Protein AF-A0A962YXG2-F1 (afdb_monomer_lite)

Sequence (277 aa):
PTTAIAPVDDRFAGRWARISNKKLAAITRNHVVFRGATNHFLSFEAYIGAVYPVMSVADKEDLLFPVRGMNGYAQLAYMKLPEGSAVVMPYSPTPHHFANMMKRMIGRPYGWGGIYFYNDCPQELKSLYATFGIWLPRHSSNQVTISNMHDESSLSTSKRIQYLLNNGHPFMTIVYVGGHVFQYIGQYDNPNDPQHKPMAMTYQNVWGLSPKSHLARSVIGESVLFPLLKTYPEDNALISLAGKTYFQVAFLDEPMTTPMSFGIQSGKVNLRSLMMP

Radius of gyration: 20.77 Å; chains: 1; bounding box: 61×40×63 Å

pLDDT: mean 90.68, std 13.48, range [31.95, 98.81]

Secondary structure (DSSP, 8-state):
-GGG-----HHHHHHHHHHHTT-EEEE-SSSEEEEESS-TT-EEEE-TT-EEEEEEETTEEEEEEEEE-TTSSEEEEEEE--TTSEEESSPP--HHHHHHHHHTTTTPBP-GGGGGG---HHHHHHHHHHTTT----SSHHHHGGGS-EEE-TTS-HHHHHHHHHHH--TTTEEEE-SS-EEEEEEEEE-TTSTT--EEEEEEEEEEEE-BTT-S--EEEEEEEEEEE-SSBTTBTTBPPGGGSS--EEEETTS--SS------------HHHHS--

Structure (mmCIF, N/CA/C/O backbone):
data_AF-A0A962YXG2-F1
#
_entry.id   AF-A0A962YXG2-F1
#
loop_
_atom_site.group_PDB
_atom_site.id
_atom_site.type_symbol
_atom_site.label_atom_id
_atom_site.label_alt_id
_atom_site.label_comp_id
_atom_site.label_asym_id
_atom_site.label_entity_id
_atom_site.label_seq_id
_atom_site.pdbx_PDB_ins_code
_atom_site.Cartn_x
_atom_site.Cartn_y
_atom_site.Cartn_z
_atom_site.occupancy
_atom_site.B_iso_or_equiv
_atom_site.auth_seq_id
_atom_site.auth_comp_id
_atom_site.auth_asym_id
_atom_site.auth_atom_id
_atom_site.pdbx_PDB_model_num
ATOM 1 N N . PRO A 1 1 ? 23.415 -7.739 -1.241 1.00 70.06 1 PRO A N 1
ATOM 2 C CA . PRO A 1 1 ? 24.265 -8.416 -2.257 1.00 70.06 1 PRO A CA 1
ATOM 3 C C . PRO A 1 1 ? 24.660 -7.445 -3.378 1.00 70.06 1 PRO A C 1
ATOM 5 O O . PRO A 1 1 ? 23.781 -6.821 -3.963 1.00 70.06 1 PRO A O 1
ATOM 8 N N . THR A 1 2 ? 25.955 -7.296 -3.669 1.00 75.38 2 THR A N 1
ATOM 9 C CA . THR A 1 2 ? 26.468 -6.371 -4.706 1.00 75.38 2 THR A CA 1
ATOM 10 C C . THR A 1 2 ? 26.036 -6.747 -6.124 1.00 75.38 2 THR A C 1
ATOM 12 O O . THR A 1 2 ? 26.021 -5.904 -7.010 1.00 75.38 2 THR A O 1
ATOM 15 N N . THR A 1 3 ? 25.630 -7.998 -6.342 1.00 83.25 3 THR A N 1
ATOM 16 C CA . THR A 1 3 ? 25.110 -8.499 -7.622 1.00 83.25 3 THR A CA 1
ATOM 17 C C . THR A 1 3 ? 23.695 -8.021 -7.947 1.00 83.25 3 THR A C 1
ATOM 19 O O . THR A 1 3 ? 23.301 -8.078 -9.106 1.00 83.25 3 THR A O 1
ATOM 22 N N . ALA A 1 4 ? 22.947 -7.531 -6.953 1.00 84.25 4 ALA A N 1
ATOM 23 C CA . ALA A 1 4 ? 21.583 -7.021 -7.118 1.00 84.25 4 ALA A CA 1
ATOM 24 C C . ALA A 1 4 ? 21.529 -5.518 -7.453 1.00 84.25 4 ALA A C 1
ATOM 26 O O . ALA A 1 4 ? 20.447 -4.971 -7.649 1.00 84.25 4 ALA A O 1
ATOM 27 N N . ILE A 1 5 ? 22.683 -4.846 -7.497 1.00 91.62 5 ILE A N 1
ATOM 28 C CA . ILE A 1 5 ? 22.810 -3.427 -7.830 1.00 91.62 5 ILE A CA 1
ATOM 29 C C . ILE A 1 5 ? 23.758 -3.261 -9.017 1.00 91.62 5 ILE A C 1
ATOM 31 O O . ILE A 1 5 ? 24.709 -4.026 -9.185 1.00 91.62 5 ILE A O 1
ATOM 35 N N . ALA A 1 6 ? 23.510 -2.248 -9.840 1.00 94.44 6 ALA A N 1
ATOM 36 C CA . ALA A 1 6 ? 24.396 -1.871 -10.930 1.00 94.44 6 ALA A CA 1
ATOM 37 C C . ALA A 1 6 ? 24.499 -0.338 -10.983 1.00 94.44 6 ALA A C 1
ATOM 39 O O . ALA A 1 6 ? 23.456 0.321 -10.976 1.00 94.44 6 ALA A O 1
ATOM 40 N N . PRO A 1 7 ? 25.711 0.245 -11.014 1.00 95.62 7 PRO A N 1
ATOM 41 C CA . PRO A 1 7 ? 25.877 1.678 -11.220 1.00 95.62 7 PRO A CA 1
ATOM 42 C C . PRO A 1 7 ? 25.304 2.102 -12.576 1.00 95.62 7 PRO A C 1
ATOM 44 O O . PRO A 1 7 ? 25.389 1.368 -13.564 1.00 95.62 7 PRO A O 1
ATOM 47 N N . VAL A 1 8 ? 24.730 3.302 -12.610 1.00 96.25 8 VAL A N 1
ATOM 48 C CA . VAL A 1 8 ? 24.207 3.951 -13.818 1.00 96.25 8 VAL A CA 1
ATOM 49 C C . VAL A 1 8 ? 25.133 5.102 -14.204 1.00 96.25 8 VAL A C 1
ATOM 51 O O . VAL A 1 8 ? 25.664 5.778 -13.325 1.00 96.25 8 VAL A O 1
ATOM 54 N N . ASP A 1 9 ? 25.332 5.319 -15.502 1.00 95.50 9 ASP A N 1
ATOM 55 C CA . ASP A 1 9 ? 25.969 6.528 -16.029 1.00 95.50 9 ASP A CA 1
ATOM 56 C C . ASP A 1 9 ? 24.906 7.556 -16.466 1.00 95.50 9 ASP A C 1
ATOM 58 O O . ASP A 1 9 ? 23.708 7.250 -16.540 1.00 95.50 9 ASP A O 1
ATOM 62 N N . ASP A 1 10 ? 25.331 8.782 -16.781 1.00 96.81 10 ASP A N 1
ATOM 63 C CA . ASP A 1 10 ? 24.422 9.861 -17.199 1.00 96.81 10 ASP A CA 1
ATOM 64 C C . ASP A 1 10 ? 23.643 9.508 -18.472 1.00 96.81 10 ASP A C 1
ATOM 66 O O . ASP A 1 10 ? 22.486 9.901 -18.650 1.00 96.81 10 ASP A O 1
ATOM 70 N N . ARG A 1 11 ? 24.252 8.711 -19.358 1.00 95.31 11 ARG A N 1
ATOM 71 C CA . ARG A 1 11 ? 23.617 8.253 -20.596 1.00 95.31 11 ARG A CA 1
ATOM 72 C C . ARG A 1 11 ? 22.451 7.316 -20.296 1.00 95.31 11 ARG A C 1
ATOM 74 O O . ARG A 1 11 ? 21.376 7.467 -20.886 1.00 95.31 11 ARG A O 1
ATOM 81 N N . PHE A 1 12 ? 22.651 6.350 -19.405 1.00 95.88 12 PHE A N 1
ATOM 82 C CA . PHE A 1 12 ? 21.618 5.441 -18.935 1.00 95.88 12 PHE A CA 1
ATOM 83 C C . PHE A 1 12 ? 20.529 6.222 -18.207 1.00 95.88 12 PHE A C 1
ATOM 85 O O . PHE A 1 12 ? 19.361 6.092 -18.571 1.00 95.88 12 PHE A O 1
ATOM 92 N N . ALA A 1 13 ? 20.899 7.065 -17.238 1.00 94.94 13 ALA A N 1
ATOM 93 C CA . ALA A 1 13 ? 19.956 7.841 -16.438 1.00 94.94 13 ALA A CA 1
ATOM 94 C C . ALA A 1 13 ? 19.084 8.754 -17.315 1.00 94.94 13 ALA A C 1
ATOM 96 O O . ALA A 1 13 ? 17.855 8.706 -17.227 1.00 94.94 13 ALA A O 1
ATOM 97 N N . GLY A 1 14 ? 19.693 9.505 -18.238 1.00 95.31 14 GLY A N 1
ATOM 98 C CA . GLY A 1 14 ? 18.976 10.372 -19.173 1.00 95.31 14 GLY A CA 1
ATOM 99 C C . GLY A 1 14 ? 18.042 9.598 -20.106 1.00 95.31 14 GLY A C 1
ATOM 100 O O . GLY A 1 14 ? 16.911 10.023 -20.360 1.00 95.31 14 GLY A O 1
ATOM 101 N N . ARG A 1 15 ? 18.464 8.422 -20.592 1.00 94.62 15 ARG A N 1
ATOM 102 C CA . ARG A 1 15 ? 17.610 7.560 -21.423 1.00 94.62 15 ARG A CA 1
ATOM 103 C C . ARG A 1 15 ? 16.452 6.968 -20.623 1.00 94.62 15 ARG A C 1
ATOM 105 O O . ARG A 1 15 ? 15.327 6.999 -21.117 1.00 94.62 15 ARG A O 1
ATOM 112 N N . TRP A 1 16 ? 16.714 6.450 -19.425 1.00 94.44 16 TRP A N 1
ATOM 113 C CA . TRP A 1 16 ? 15.700 5.895 -18.531 1.00 94.44 16 TRP A CA 1
ATOM 114 C C . TRP A 1 16 ? 14.642 6.946 -18.199 1.00 94.44 16 TRP A C 1
ATOM 116 O O . TRP A 1 16 ? 13.457 6.703 -18.419 1.00 94.44 16 TRP A O 1
ATOM 126 N N . ALA A 1 17 ? 15.063 8.138 -17.767 1.00 92.50 17 ALA A N 1
ATOM 127 C CA . ALA A 1 17 ? 14.170 9.247 -17.439 1.00 92.50 17 ALA A CA 1
ATOM 128 C C . ALA A 1 17 ? 13.305 9.667 -18.636 1.00 92.50 17 ALA A C 1
ATOM 130 O O . ALA A 1 17 ? 12.085 9.759 -18.521 1.00 92.50 17 ALA A O 1
ATOM 131 N N . ARG A 1 18 ? 13.907 9.841 -19.821 1.00 93.62 18 ARG A N 1
ATOM 132 C CA . ARG A 1 18 ? 13.174 10.225 -21.037 1.00 93.62 18 ARG A CA 1
ATOM 133 C C . ARG A 1 18 ? 12.090 9.219 -21.423 1.00 93.62 18 ARG A C 1
ATOM 135 O O . ARG A 1 18 ? 11.046 9.630 -21.916 1.00 93.62 18 ARG A O 1
ATOM 142 N N . ILE A 1 19 ? 12.343 7.921 -21.262 1.00 92.50 19 ILE A N 1
ATOM 143 C CA . ILE A 1 19 ? 11.361 6.879 -21.598 1.00 92.50 19 ILE A CA 1
ATOM 144 C C . ILE A 1 19 ? 10.294 6.791 -20.503 1.00 92.50 19 ILE A C 1
ATOM 146 O O . ILE A 1 19 ? 9.106 6.756 -20.812 1.00 92.50 19 ILE A O 1
ATOM 150 N N . SER A 1 20 ? 10.711 6.855 -19.237 1.00 92.12 20 SER A N 1
ATOM 151 C CA . SER A 1 20 ? 9.814 6.845 -18.075 1.00 92.12 20 SER A CA 1
ATOM 152 C C . SER A 1 20 ? 8.806 7.995 -18.124 1.00 92.12 20 SER A C 1
ATOM 154 O O . SER A 1 20 ? 7.628 7.786 -17.868 1.00 92.12 20 SER A O 1
ATOM 156 N N . ASN A 1 21 ? 9.238 9.189 -18.542 1.00 90.31 21 ASN A N 1
ATOM 157 C CA . ASN A 1 21 ? 8.365 10.357 -18.690 1.00 90.31 21 ASN A CA 1
ATOM 158 C C . ASN A 1 21 ? 7.334 10.221 -19.819 1.00 90.31 21 ASN A C 1
ATOM 160 O O . ASN A 1 21 ? 6.374 10.984 -19.852 1.00 90.31 21 ASN A O 1
ATOM 164 N N . LYS A 1 22 ? 7.526 9.288 -20.759 1.00 91.38 22 LYS A N 1
ATOM 165 C CA . LYS A 1 22 ? 6.548 9.029 -21.822 1.00 91.38 22 LYS A CA 1
ATOM 166 C C . LYS A 1 22 ? 5.491 8.034 -21.376 1.00 91.38 22 LYS A C 1
ATOM 168 O O . LYS A 1 22 ? 4.309 8.265 -21.609 1.00 91.38 22 LYS A O 1
ATOM 173 N N . LYS A 1 23 ? 5.921 6.899 -20.820 1.00 92.38 23 LYS A N 1
ATOM 174 C CA . LYS A 1 23 ? 5.021 5.797 -20.483 1.00 92.38 23 LYS A CA 1
ATOM 175 C C . LYS A 1 23 ? 5.657 4.861 -19.459 1.00 92.38 23 LYS A C 1
ATOM 177 O O . LYS A 1 23 ? 6.744 4.323 -19.678 1.00 92.38 23 LYS A O 1
ATOM 182 N N . LEU A 1 24 ? 4.931 4.626 -18.373 1.00 95.19 24 LEU A N 1
ATOM 183 C CA . LEU A 1 24 ? 5.234 3.617 -17.363 1.00 95.19 24 LEU A CA 1
ATOM 184 C C . LEU A 1 24 ? 4.135 2.556 -17.360 1.00 95.19 24 LEU A C 1
ATOM 186 O O . LEU A 1 24 ? 2.984 2.844 -17.693 1.00 95.19 24 LEU A O 1
ATOM 190 N N . ALA A 1 25 ? 4.484 1.346 -16.943 1.00 95.69 25 ALA A N 1
ATOM 191 C CA . ALA A 1 25 ? 3.526 0.303 -16.619 1.00 95.69 25 ALA A CA 1
ATOM 192 C C . ALA A 1 25 ? 3.797 -0.258 -15.223 1.00 95.69 25 ALA A C 1
ATOM 194 O O . ALA A 1 25 ? 4.946 -0.513 -14.854 1.00 95.69 25 ALA A O 1
ATOM 195 N N . ALA A 1 26 ? 2.722 -0.463 -14.467 1.00 97.12 26 ALA A N 1
ATOM 196 C CA . ALA A 1 26 ? 2.741 -1.113 -13.167 1.00 97.12 26 ALA A CA 1
ATOM 197 C C . ALA A 1 26 ? 2.442 -2.596 -13.329 1.00 97.12 26 ALA A C 1
ATOM 199 O O . ALA A 1 26 ? 1.506 -2.976 -14.038 1.00 97.12 26 ALA A O 1
ATOM 200 N N . ILE A 1 27 ? 3.205 -3.431 -12.634 1.00 97.44 27 ILE A N 1
ATOM 201 C CA . ILE A 1 27 ? 2.947 -4.864 -12.568 1.00 97.44 27 ILE A CA 1
ATOM 202 C C . ILE A 1 27 ? 1.691 -5.113 -11.736 1.00 97.44 27 ILE A C 1
ATOM 204 O O . ILE A 1 27 ? 1.547 -4.593 -10.631 1.00 97.44 27 ILE A O 1
ATOM 208 N N . THR A 1 28 ? 0.784 -5.934 -12.259 1.00 96.25 28 THR A N 1
ATOM 209 C CA . THR A 1 28 ? -0.523 -6.180 -11.639 1.00 96.25 28 THR A CA 1
ATOM 210 C C . THR A 1 28 ? -0.688 -7.590 -11.095 1.00 96.25 28 THR A C 1
ATOM 212 O O . THR A 1 28 ? -1.764 -7.932 -10.616 1.00 96.25 28 THR A O 1
ATOM 215 N N . ARG A 1 29 ? 0.347 -8.430 -11.149 1.00 94.88 29 ARG A N 1
ATOM 216 C CA . ARG A 1 29 ? 0.349 -9.792 -10.597 1.00 94.88 29 ARG A CA 1
ATOM 217 C C . ARG A 1 29 ? 1.642 -10.050 -9.826 1.00 94.88 29 ARG A C 1
ATOM 219 O O . ARG A 1 29 ? 2.673 -9.461 -10.124 1.00 94.88 29 ARG A O 1
ATOM 226 N N . ASN A 1 30 ? 1.582 -10.945 -8.847 1.00 92.88 30 ASN A N 1
ATOM 227 C CA . ASN A 1 30 ? 2.776 -11.440 -8.163 1.00 92.88 30 ASN A CA 1
ATOM 228 C C . ASN A 1 30 ? 3.381 -12.622 -8.929 1.00 92.88 30 ASN A C 1
ATOM 230 O O . ASN A 1 30 ? 2.658 -13.309 -9.655 1.00 92.88 30 ASN A O 1
ATOM 234 N N . HIS A 1 31 ? 4.686 -12.851 -8.753 1.00 93.25 31 HIS A N 1
ATOM 235 C CA . HIS A 1 31 ? 5.429 -13.944 -9.393 1.00 93.25 31 HIS A CA 1
ATOM 236 C C . HIS A 1 31 ? 5.339 -13.946 -10.930 1.00 93.25 31 HIS A C 1
ATOM 238 O O . HIS A 1 31 ? 5.218 -14.994 -11.569 1.00 93.25 31 HIS A O 1
ATOM 244 N N . VAL A 1 32 ? 5.364 -12.763 -11.553 1.00 94.62 32 VAL A N 1
ATOM 245 C CA . VAL A 1 32 ? 5.346 -12.662 -13.017 1.00 94.62 32 VAL A CA 1
ATOM 246 C C . VAL A 1 32 ? 6.756 -12.851 -13.544 1.00 94.62 32 VAL A C 1
ATOM 248 O O . VAL A 1 32 ? 7.626 -12.020 -13.290 1.00 94.62 32 VAL A O 1
ATOM 251 N N . VAL A 1 33 ? 6.961 -13.914 -14.319 1.00 95.00 33 VAL A N 1
ATOM 252 C CA . VAL A 1 33 ? 8.233 -14.177 -14.993 1.00 95.00 33 VAL A CA 1
ATOM 253 C C . VAL A 1 33 ? 8.259 -13.481 -16.351 1.00 95.00 33 VAL A C 1
ATOM 255 O O . VAL A 1 33 ? 7.526 -13.833 -17.274 1.00 95.00 33 VAL A O 1
ATOM 258 N N . PHE A 1 34 ? 9.156 -12.515 -16.479 1.00 93.94 34 PHE A N 1
ATOM 259 C CA . PHE A 1 34 ? 9.485 -11.816 -17.710 1.00 93.94 34 PHE A CA 1
ATOM 260 C C . PHE A 1 34 ? 10.657 -12.503 -18.399 1.00 93.94 34 PHE A C 1
ATOM 262 O O . PHE A 1 34 ? 11.638 -12.852 -17.744 1.00 93.94 34 PHE A O 1
ATOM 269 N N . ARG A 1 35 ? 10.588 -12.654 -19.725 1.00 93.88 35 ARG A N 1
ATOM 270 C CA . ARG A 1 35 ? 11.687 -13.188 -20.545 1.00 93.88 35 ARG A CA 1
ATOM 271 C C . ARG A 1 35 ? 12.208 -12.129 -21.505 1.00 93.88 35 ARG A C 1
ATOM 273 O O . ARG A 1 35 ? 11.423 -11.347 -22.047 1.00 93.88 35 ARG A O 1
ATOM 280 N N . GLY A 1 36 ? 13.521 -12.113 -21.714 1.00 92.00 36 GLY A N 1
ATOM 281 C CA . GLY A 1 36 ? 14.163 -11.177 -22.626 1.00 92.00 36 GLY A CA 1
ATOM 282 C C . GLY A 1 36 ? 13.607 -11.310 -24.042 1.00 92.00 36 GLY A C 1
ATOM 283 O O . GLY A 1 36 ? 13.388 -12.416 -24.541 1.00 92.00 36 GLY A O 1
ATOM 284 N N . ALA A 1 37 ? 13.365 -10.175 -24.692 1.00 87.06 37 ALA A N 1
ATOM 285 C CA . ALA A 1 37 ? 12.854 -10.139 -26.056 1.00 87.06 37 ALA A CA 1
ATOM 286 C C . ALA A 1 37 ? 13.903 -10.614 -27.071 1.00 87.06 37 ALA A C 1
ATOM 288 O O . ALA A 1 37 ? 13.560 -11.311 -28.022 1.00 87.06 37 ALA A O 1
ATOM 289 N N . THR A 1 38 ? 15.174 -10.280 -26.825 1.00 85.31 38 THR A N 1
ATOM 290 C CA . THR A 1 38 ? 16.327 -10.641 -27.664 1.00 85.31 38 THR A CA 1
ATOM 291 C C . THR A 1 38 ? 17.156 -11.782 -27.073 1.00 85.31 38 THR A C 1
ATOM 293 O O . THR A 1 38 ? 17.577 -12.676 -27.800 1.00 85.31 38 THR A O 1
ATOM 296 N N . ASN A 1 39 ? 17.370 -11.786 -25.754 1.00 85.31 39 ASN A N 1
ATOM 297 C CA . ASN A 1 39 ? 18.071 -12.854 -25.042 1.00 85.31 39 ASN A CA 1
ATOM 298 C C . ASN A 1 39 ? 17.076 -13.700 -24.240 1.00 85.31 39 ASN A C 1
ATOM 300 O O . ASN A 1 39 ? 16.674 -13.324 -23.141 1.00 85.31 39 ASN A O 1
ATOM 304 N N . HIS A 1 40 ? 16.701 -14.862 -24.770 1.00 81.19 40 HIS A N 1
ATOM 305 C CA . HIS A 1 40 ? 15.701 -15.734 -24.149 1.00 81.19 40 HIS A CA 1
ATOM 306 C C . HIS A 1 40 ? 16.163 -16.402 -22.840 1.00 81.19 40 HIS A C 1
ATOM 308 O O . HIS A 1 40 ? 15.318 -16.910 -22.105 1.00 81.19 40 HIS A O 1
ATOM 314 N N . PHE A 1 41 ? 17.465 -16.386 -22.526 1.00 85.69 41 PHE A N 1
ATOM 315 C CA . PHE A 1 41 ? 18.004 -16.880 -21.250 1.00 85.69 41 PHE A CA 1
ATOM 316 C C . PHE A 1 41 ? 17.910 -15.849 -20.122 1.00 85.69 41 PHE A C 1
ATOM 318 O O . PHE A 1 41 ? 18.113 -16.180 -18.957 1.00 85.69 41 PHE A O 1
ATOM 325 N N . LEU A 1 42 ? 17.609 -14.594 -20.457 1.00 88.19 42 LEU A N 1
ATOM 326 C CA . LEU A 1 42 ? 17.406 -13.545 -19.476 1.00 88.19 42 LEU A CA 1
ATOM 327 C C . LEU A 1 42 ? 15.981 -13.632 -18.926 1.00 88.19 42 LEU A C 1
ATOM 329 O O . LEU A 1 42 ? 15.014 -13.444 -19.669 1.00 88.19 42 LEU A O 1
ATOM 333 N N . SER A 1 43 ? 15.855 -13.879 -17.624 1.00 91.62 43 SER A N 1
ATOM 334 C CA . SER A 1 43 ? 14.568 -13.919 -16.936 1.00 91.62 43 SER A CA 1
ATOM 335 C C . SER A 1 43 ? 14.573 -13.071 -15.676 1.00 91.62 43 SER A C 1
ATOM 337 O O . SER A 1 43 ? 15.532 -13.111 -14.907 1.00 91.62 43 SER A O 1
ATOM 339 N N . PHE A 1 44 ? 13.473 -12.366 -15.439 1.00 92.00 44 PHE A N 1
ATOM 340 C CA . PHE A 1 44 ? 13.241 -11.622 -14.208 1.00 92.00 44 PHE A CA 1
ATOM 341 C C . PHE A 1 44 ? 11.878 -11.950 -13.648 1.00 92.00 44 PHE A C 1
ATOM 343 O O . PHE A 1 44 ? 10.941 -12.223 -14.392 1.00 92.00 44 PHE A O 1
ATOM 350 N N . GLU A 1 45 ? 11.771 -11.860 -12.337 1.00 94.12 45 GLU A N 1
ATOM 351 C CA . GLU A 1 45 ? 10.504 -11.963 -11.648 1.00 94.12 45 GLU A CA 1
ATOM 352 C C . GLU A 1 45 ? 10.122 -10.597 -11.094 1.00 94.12 45 GLU A C 1
ATOM 354 O O . GLU A 1 45 ? 10.962 -9.893 -10.530 1.00 94.12 45 GLU A O 1
ATOM 359 N N . ALA A 1 46 ? 8.862 -10.213 -11.271 1.00 95.00 46 ALA A N 1
ATOM 360 C CA . ALA A 1 46 ? 8.335 -8.987 -10.701 1.00 95.00 46 ALA A CA 1
ATOM 361 C C . ALA A 1 46 ? 7.007 -9.223 -9.980 1.00 95.00 46 ALA A C 1
ATOM 363 O O . ALA A 1 46 ? 6.290 -10.203 -10.208 1.00 95.00 46 ALA A O 1
ATOM 364 N N . TYR A 1 47 ? 6.709 -8.282 -9.093 1.00 96.19 47 TYR A N 1
ATOM 365 C CA . TYR A 1 47 ? 5.598 -8.318 -8.157 1.00 96.19 47 TYR A CA 1
ATOM 366 C C . TYR A 1 47 ? 4.793 -7.029 -8.261 1.00 96.19 47 TYR A C 1
ATOM 368 O O . TYR A 1 47 ? 5.287 -6.020 -8.776 1.00 96.19 47 TYR A O 1
ATOM 376 N N . ILE A 1 48 ? 3.571 -7.046 -7.731 1.00 97.31 48 ILE A N 1
ATOM 377 C CA . ILE A 1 48 ? 2.767 -5.829 -7.594 1.00 97.31 48 ILE A CA 1
ATOM 378 C C . ILE A 1 48 ? 3.577 -4.781 -6.821 1.00 97.31 48 ILE A C 1
ATOM 380 O O . ILE A 1 48 ? 4.230 -5.099 -5.828 1.00 97.31 48 ILE A O 1
ATOM 384 N N . GLY A 1 49 ? 3.554 -3.538 -7.303 1.00 95.69 49 GLY A N 1
ATOM 385 C CA . GLY A 1 49 ? 4.378 -2.435 -6.799 1.00 95.69 49 GLY A CA 1
ATOM 386 C C . GLY A 1 49 ? 5.636 -2.157 -7.625 1.00 95.69 49 GLY A C 1
ATOM 387 O O . GLY A 1 49 ? 6.205 -1.072 -7.505 1.00 95.69 49 GLY A O 1
ATOM 388 N N . ALA A 1 50 ? 6.054 -3.085 -8.492 1.00 96.31 50 ALA A N 1
ATOM 389 C CA . ALA A 1 50 ? 7.101 -2.825 -9.473 1.00 96.31 50 ALA A CA 1
ATOM 390 C C . ALA A 1 50 ? 6.556 -2.013 -10.659 1.00 96.31 50 ALA A C 1
ATOM 392 O O . ALA A 1 50 ? 5.442 -2.245 -11.136 1.00 96.31 50 ALA A O 1
ATOM 393 N N . VAL A 1 51 ? 7.364 -1.068 -11.141 1.00 95.81 51 VAL A N 1
ATOM 394 C CA . VAL A 1 51 ? 7.020 -0.151 -12.230 1.00 95.81 51 VAL A CA 1
ATOM 395 C C . VAL A 1 51 ? 8.182 -0.088 -13.208 1.00 95.81 51 VAL A C 1
ATOM 397 O O . VAL A 1 51 ? 9.328 0.094 -12.792 1.00 95.81 51 VAL A O 1
ATOM 400 N N . TYR A 1 52 ? 7.884 -0.207 -14.500 1.00 96.06 52 TYR A N 1
ATOM 401 C CA . TYR A 1 52 ? 8.893 -0.209 -15.555 1.00 96.06 52 TYR A CA 1
ATOM 402 C C . TYR A 1 52 ? 8.504 0.721 -16.711 1.00 96.06 52 TYR A C 1
ATOM 404 O O . TYR A 1 52 ? 7.314 0.864 -17.007 1.00 96.06 52 TYR A O 1
ATOM 412 N N . PRO A 1 53 ? 9.482 1.344 -17.392 1.00 95.75 53 PRO A N 1
ATOM 413 C CA . PRO A 1 53 ? 9.233 2.080 -18.622 1.00 95.75 53 PRO A CA 1
ATOM 414 C C . PRO A 1 53 ? 8.740 1.152 -19.729 1.00 95.75 53 PRO A C 1
ATOM 416 O O . PRO A 1 53 ? 9.218 0.024 -19.863 1.00 95.75 53 PRO A O 1
ATOM 419 N N . VAL A 1 54 ? 7.820 1.659 -20.545 1.00 93.56 54 VAL A N 1
ATOM 420 C CA . VAL A 1 54 ? 7.277 0.946 -21.707 1.00 93.56 54 VAL A CA 1
ATOM 421 C C . VAL A 1 54 ? 7.922 1.485 -22.977 1.00 93.56 54 VAL A C 1
ATOM 423 O O . VAL A 1 54 ? 8.051 2.699 -23.153 1.00 93.56 54 VAL A O 1
ATOM 426 N N . MET A 1 55 ? 8.296 0.588 -23.885 1.00 89.31 55 MET A N 1
ATOM 427 C CA . MET A 1 55 ? 8.734 0.925 -25.237 1.00 89.31 55 MET A CA 1
ATOM 428 C C . MET A 1 55 ? 7.939 0.123 -26.258 1.00 89.31 55 MET A C 1
ATOM 430 O O . MET A 1 55 ? 7.831 -1.094 -26.145 1.00 89.31 55 MET A O 1
ATOM 434 N N . SER A 1 56 ? 7.446 0.804 -27.289 1.00 82.94 56 SER A N 1
ATOM 435 C CA . SER A 1 56 ? 6.832 0.155 -28.445 1.00 82.94 56 SER A CA 1
ATOM 436 C C . SER A 1 56 ? 7.906 -0.132 -29.497 1.00 82.94 56 SER A C 1
ATOM 438 O O . SER A 1 56 ? 8.590 0.787 -29.955 1.00 82.94 56 SER A O 1
ATOM 440 N N . VAL A 1 57 ? 8.074 -1.398 -29.874 1.00 71.62 57 VAL A N 1
ATOM 441 C CA . VAL A 1 57 ? 8.984 -1.851 -30.935 1.00 71.62 57 VAL A CA 1
ATOM 442 C C . VAL A 1 57 ? 8.165 -2.670 -31.932 1.00 71.62 57 VAL A C 1
ATOM 444 O O . VAL A 1 57 ? 7.641 -3.718 -31.570 1.00 71.62 57 VAL A O 1
ATOM 447 N N . ALA A 1 58 ? 8.047 -2.190 -33.179 1.00 69.50 58 ALA A N 1
ATOM 448 C CA . ALA A 1 58 ? 7.264 -2.841 -34.242 1.00 69.50 58 ALA A CA 1
ATOM 449 C C . ALA A 1 58 ? 5.839 -3.236 -33.787 1.00 69.50 58 ALA A C 1
ATOM 451 O O . ALA A 1 58 ? 5.455 -4.403 -33.854 1.00 69.50 58 ALA A O 1
ATOM 452 N N . ASP A 1 59 ? 5.103 -2.259 -33.243 1.00 73.50 59 ASP A N 1
ATOM 453 C CA . ASP A 1 59 ? 3.728 -2.387 -32.726 1.00 73.50 59 ASP A CA 1
ATOM 454 C C . ASP A 1 59 ? 3.536 -3.355 -31.542 1.00 73.50 59 ASP A C 1
ATOM 456 O O . ASP A 1 59 ? 2.408 -3.648 -31.146 1.00 73.50 59 ASP A O 1
ATOM 460 N N . LYS A 1 60 ? 4.629 -3.815 -30.917 1.00 79.75 60 LYS A N 1
ATOM 461 C CA . LYS A 1 60 ? 4.606 -4.591 -29.668 1.00 79.75 60 LYS A CA 1
ATOM 462 C C . LYS A 1 60 ? 5.130 -3.766 -28.505 1.00 79.75 60 LYS A C 1
ATOM 464 O O . LYS A 1 60 ? 6.135 -3.071 -28.638 1.00 79.75 60 LYS A O 1
ATOM 469 N N . GLU A 1 61 ? 4.456 -3.852 -27.364 1.00 86.94 61 GLU A N 1
ATOM 470 C CA . GLU A 1 61 ? 4.893 -3.191 -26.134 1.00 86.94 61 GLU A CA 1
ATOM 471 C C . GLU A 1 61 ? 5.786 -4.119 -25.312 1.00 86.94 61 GLU A C 1
ATOM 473 O O . GLU A 1 61 ? 5.349 -5.172 -24.850 1.00 86.94 61 GLU A O 1
ATOM 478 N N . ASP A 1 62 ? 7.026 -3.689 -25.099 1.00 91.12 62 ASP A N 1
ATOM 479 C CA . ASP A 1 62 ? 7.977 -4.335 -24.201 1.00 91.12 62 ASP A CA 1
ATOM 480 C C . ASP A 1 62 ? 8.223 -3.452 -22.972 1.00 91.12 62 ASP A C 1
ATOM 482 O O . ASP A 1 62 ? 8.183 -2.215 -23.034 1.00 91.12 62 ASP A O 1
ATOM 486 N N . LEU A 1 63 ? 8.536 -4.092 -21.845 1.00 94.12 63 LEU A N 1
ATOM 487 C CA . LEU A 1 63 ? 9.022 -3.402 -20.654 1.00 94.12 63 LEU A CA 1
ATOM 488 C C . LEU A 1 63 ? 10.544 -3.285 -20.688 1.00 94.12 63 LEU A C 1
ATOM 490 O O . LEU A 1 63 ? 11.243 -4.206 -21.110 1.00 94.12 63 LEU A O 1
ATOM 494 N N . LEU A 1 64 ? 11.070 -2.170 -20.188 1.00 94.88 64 LEU A N 1
ATOM 495 C CA . LEU A 1 64 ? 12.506 -1.983 -20.012 1.00 94.88 64 LEU A CA 1
ATOM 496 C C . LEU A 1 64 ? 12.941 -2.326 -18.593 1.00 94.88 64 LEU A C 1
ATOM 498 O O . LEU A 1 64 ? 12.541 -1.672 -17.632 1.00 94.88 64 LEU A O 1
ATOM 502 N N . PHE A 1 65 ? 13.815 -3.320 -18.472 1.00 95.00 65 PHE A N 1
ATOM 503 C CA . PHE A 1 65 ? 14.400 -3.719 -17.197 1.00 95.00 65 PHE A CA 1
ATOM 504 C C . PHE A 1 65 ? 15.850 -3.225 -17.113 1.00 95.00 65 PHE A C 1
ATOM 506 O O . PHE A 1 65 ? 16.592 -3.343 -18.096 1.00 95.00 65 PHE A O 1
ATOM 513 N N . PRO A 1 66 ? 16.284 -2.683 -15.959 1.00 94.12 66 PRO A N 1
ATOM 514 C CA . PRO A 1 66 ? 17.693 -2.436 -15.704 1.00 94.12 66 PRO A CA 1
ATOM 515 C C . PRO A 1 66 ? 18.376 -3.771 -15.390 1.00 94.12 66 PRO A C 1
ATOM 517 O O . PRO A 1 66 ? 17.986 -4.477 -14.462 1.00 94.12 66 PRO A O 1
ATOM 520 N N . VAL A 1 67 ? 19.403 -4.121 -16.159 1.00 93.19 67 VAL A N 1
ATOM 521 C CA . VAL A 1 67 ? 20.171 -5.358 -15.974 1.00 93.19 67 VAL A CA 1
ATOM 522 C C . VAL A 1 67 ? 21.645 -5.044 -15.812 1.00 93.19 67 VAL A C 1
ATOM 524 O O . VAL A 1 67 ? 22.155 -4.103 -16.417 1.00 93.19 67 VAL A O 1
ATOM 527 N N . ARG A 1 68 ? 22.353 -5.825 -14.997 1.00 92.62 68 ARG A N 1
ATOM 528 C CA . ARG A 1 68 ? 23.794 -5.645 -14.824 1.00 92.62 68 ARG A CA 1
ATOM 529 C C . ARG A 1 68 ? 24.530 -6.229 -16.029 1.00 92.62 68 ARG A C 1
ATOM 531 O O . ARG A 1 68 ? 24.509 -7.439 -16.238 1.00 92.62 68 ARG A O 1
ATOM 538 N N . GLY A 1 69 ? 25.159 -5.368 -16.823 1.00 90.31 69 GLY A N 1
ATOM 539 C CA . GLY A 1 69 ? 25.980 -5.768 -17.961 1.00 90.31 69 GLY A CA 1
ATOM 540 C C . GLY A 1 69 ? 27.304 -6.408 -17.537 1.00 90.31 69 GLY A C 1
ATOM 541 O O . GLY A 1 69 ? 27.711 -6.331 -16.376 1.00 90.31 69 GLY A O 1
ATOM 542 N N . MET A 1 70 ? 28.020 -6.997 -18.499 1.00 89.69 70 MET A N 1
ATOM 543 C CA . MET A 1 70 ? 29.336 -7.619 -18.264 1.00 89.69 70 MET A CA 1
ATOM 544 C C . MET A 1 70 ? 30.391 -6.626 -17.757 1.00 89.69 70 MET A C 1
ATOM 546 O O . MET A 1 70 ? 31.295 -7.008 -17.025 1.00 89.69 70 MET A O 1
ATOM 550 N N . ASN A 1 71 ? 30.254 -5.344 -18.106 1.00 90.56 71 ASN A N 1
ATOM 551 C CA . ASN A 1 71 ? 31.100 -4.261 -17.599 1.00 90.56 71 ASN A CA 1
ATOM 552 C C . ASN A 1 71 ? 30.731 -3.819 -16.168 1.00 90.56 71 ASN A C 1
ATOM 554 O O . ASN A 1 71 ? 31.316 -2.875 -15.649 1.00 90.56 71 ASN A O 1
ATOM 558 N N . GLY A 1 72 ? 29.741 -4.457 -15.539 1.00 92.00 72 GLY A N 1
ATOM 559 C CA . GLY A 1 72 ? 29.278 -4.159 -14.188 1.00 92.00 72 GLY A CA 1
ATOM 560 C C . GLY A 1 72 ? 28.259 -3.024 -14.084 1.00 92.00 72 GLY A C 1
ATOM 561 O O . GLY A 1 72 ? 27.644 -2.919 -13.026 1.00 92.00 72 GLY A O 1
ATOM 562 N N . TYR A 1 73 ? 28.045 -2.237 -15.144 1.00 95.38 73 TYR A N 1
ATOM 563 C CA . TYR A 1 73 ? 27.092 -1.119 -15.198 1.00 95.38 73 TYR A CA 1
ATOM 564 C C . TYR A 1 73 ? 25.700 -1.563 -15.655 1.00 95.38 73 TYR A C 1
ATOM 566 O O . TYR A 1 73 ? 25.532 -2.615 -16.276 1.00 95.38 73 TYR A O 1
ATOM 574 N N . ALA A 1 74 ? 24.688 -0.752 -15.351 1.00 95.88 74 ALA A N 1
ATOM 575 C CA . ALA A 1 74 ? 23.321 -0.992 -15.785 1.00 95.88 74 ALA A CA 1
ATOM 576 C C . ALA A 1 74 ? 23.182 -0.851 -17.309 1.00 95.88 74 ALA A C 1
ATOM 578 O O . ALA A 1 74 ? 23.682 0.088 -17.928 1.00 95.88 74 ALA A O 1
ATOM 579 N N . GLN A 1 75 ? 22.449 -1.776 -17.913 1.00 94.62 75 GLN A N 1
ATOM 580 C CA . GLN A 1 75 ? 22.053 -1.765 -19.315 1.00 94.62 75 GLN A CA 1
ATOM 581 C C . GLN A 1 75 ? 20.548 -2.019 -19.408 1.00 94.62 75 GLN A C 1
ATOM 583 O O . GLN A 1 75 ? 19.946 -2.582 -18.496 1.00 94.62 75 GLN A O 1
ATOM 588 N N . LEU A 1 76 ? 19.918 -1.562 -20.490 1.00 93.50 76 LEU A N 1
ATOM 589 C CA . LEU A 1 76 ? 18.490 -1.786 -20.709 1.00 93.50 76 LEU A CA 1
ATOM 590 C C . LEU A 1 76 ? 18.288 -3.127 -21.403 1.00 93.50 76 LEU A C 1
ATOM 592 O O . LEU A 1 76 ? 18.821 -3.339 -22.493 1.00 93.50 76 LEU A O 1
ATOM 596 N N . ALA A 1 77 ? 17.471 -3.986 -20.807 1.00 93.06 77 ALA A N 1
ATOM 597 C CA . ALA A 1 77 ? 16.940 -5.167 -21.465 1.00 93.06 77 ALA A CA 1
ATOM 598 C C . ALA A 1 77 ? 15.468 -4.954 -21.813 1.00 93.06 77 ALA A C 1
ATOM 600 O O . ALA A 1 77 ? 14.691 -4.478 -20.987 1.00 93.06 77 ALA A O 1
ATOM 601 N N . TYR A 1 78 ? 15.096 -5.335 -23.033 1.00 92.81 78 TYR A N 1
ATOM 602 C CA . TYR A 1 78 ? 13.701 -5.408 -23.451 1.00 92.81 78 TYR A CA 1
ATOM 603 C C . TYR A 1 78 ? 13.127 -6.729 -22.964 1.00 92.81 78 TYR A C 1
ATOM 605 O O . TYR A 1 78 ? 13.692 -7.793 -23.233 1.00 92.81 78 TYR A O 1
ATOM 613 N N . MET A 1 79 ? 12.022 -6.652 -22.244 1.00 93.25 79 MET A N 1
ATOM 614 C CA . MET A 1 79 ? 11.339 -7.791 -21.664 1.00 93.25 79 MET A CA 1
ATOM 615 C C . MET A 1 79 ? 9.956 -7.894 -22.287 1.00 93.25 79 MET A C 1
ATOM 617 O O . MET A 1 79 ? 9.176 -6.941 -22.215 1.00 93.25 79 MET A O 1
ATOM 621 N N . LYS A 1 80 ? 9.653 -9.063 -22.862 1.00 91.44 80 LYS A N 1
ATOM 622 C CA . LYS A 1 80 ? 8.325 -9.344 -23.418 1.00 91.44 80 LYS A CA 1
ATOM 623 C C . LYS A 1 80 ? 7.301 -9.177 -22.310 1.00 91.44 80 LYS A C 1
ATOM 625 O O . LYS A 1 80 ? 7.470 -9.798 -21.260 1.00 91.44 80 LYS A O 1
ATOM 630 N N . LEU A 1 81 ? 6.271 -8.372 -22.544 1.00 90.56 81 LEU A N 1
ATOM 631 C CA . LEU A 1 81 ? 5.178 -8.168 -21.601 1.00 90.56 81 LEU A CA 1
ATOM 632 C C . LEU A 1 81 ? 4.206 -9.361 -21.658 1.00 90.56 81 LEU A C 1
ATOM 634 O O . LEU A 1 81 ? 3.545 -9.545 -22.681 1.00 90.56 81 LEU A O 1
ATOM 638 N N . PRO A 1 82 ? 4.089 -10.182 -20.595 1.00 90.69 82 PRO A N 1
ATOM 639 C CA . PRO A 1 82 ? 3.043 -11.191 -20.532 1.00 90.69 82 PRO A CA 1
ATOM 640 C C . PRO A 1 82 ? 1.656 -10.538 -20.512 1.00 90.69 82 PRO A C 1
ATOM 642 O O . PRO A 1 82 ? 1.440 -9.492 -19.894 1.00 90.69 82 PRO A O 1
ATOM 645 N N . GLU A 1 83 ? 0.692 -11.171 -21.170 1.00 89.12 83 GLU A N 1
ATOM 646 C CA . GLU A 1 83 ? -0.668 -10.645 -21.238 1.00 89.12 83 GLU A CA 1
ATOM 647 C C . GLU A 1 83 ? -1.293 -10.515 -19.838 1.00 89.12 83 GLU A C 1
ATOM 649 O O . GLU A 1 83 ? -1.169 -11.396 -18.980 1.00 89.12 83 GLU A O 1
ATOM 654 N N . GLY A 1 84 ? -1.939 -9.373 -19.583 1.00 89.38 84 GLY A N 1
ATOM 655 C CA . GLY A 1 84 ? -2.628 -9.096 -18.321 1.00 89.38 84 GLY A CA 1
ATOM 656 C C . GLY A 1 84 ? -1.725 -8.994 -17.084 1.00 89.38 84 GLY A C 1
ATOM 657 O O . GLY A 1 84 ? -2.243 -8.969 -15.963 1.00 89.38 84 GLY A O 1
ATOM 658 N N . SER A 1 85 ? -0.395 -8.948 -17.242 1.00 93.56 85 SER A N 1
ATOM 659 C CA . SER A 1 85 ? 0.542 -8.868 -16.113 1.00 93.56 85 SER A CA 1
ATOM 660 C C . SER A 1 85 ? 0.963 -7.450 -15.738 1.00 93.56 85 SER A C 1
ATOM 662 O O . SER A 1 85 ? 1.592 -7.266 -14.696 1.00 93.56 85 SER A O 1
ATOM 664 N N . ALA A 1 86 ? 0.644 -6.456 -16.565 1.00 95.12 86 ALA A N 1
ATOM 665 C CA . ALA A 1 86 ? 0.884 -5.050 -16.276 1.00 95.12 86 ALA A CA 1
ATOM 666 C C . ALA A 1 86 ? -0.240 -4.170 -16.833 1.00 95.12 86 ALA A C 1
ATOM 668 O O . ALA A 1 86 ? -0.990 -4.591 -17.713 1.00 95.12 86 ALA A O 1
ATOM 669 N N . VAL A 1 87 ? -0.345 -2.952 -16.313 1.00 95.00 87 VAL A N 1
ATOM 670 C CA . VAL A 1 87 ? -1.238 -1.898 -16.814 1.00 95.00 87 VAL A CA 1
ATOM 671 C C . VAL A 1 87 ? -0.448 -0.614 -16.989 1.00 95.00 87 VAL A C 1
ATOM 673 O O . VAL A 1 87 ? 0.484 -0.349 -16.230 1.00 95.00 87 VAL A O 1
ATOM 676 N N . VAL A 1 88 ? -0.822 0.192 -17.979 1.00 93.00 88 VAL A N 1
ATOM 677 C CA . VAL A 1 88 ? -0.237 1.523 -18.169 1.00 93.00 88 VAL A CA 1
ATOM 678 C C . VAL A 1 88 ? -0.581 2.400 -16.969 1.00 93.00 88 VAL A C 1
ATOM 680 O O . VAL A 1 88 ? -1.714 2.394 -16.492 1.00 93.00 88 VAL A O 1
ATOM 683 N N . MET A 1 89 ? 0.409 3.141 -16.480 1.00 92.88 89 MET A N 1
ATOM 684 C CA . MET A 1 89 ? 0.256 4.049 -15.352 1.00 92.88 89 MET A CA 1
ATOM 685 C C . MET A 1 89 ? -0.083 5.484 -15.782 1.00 92.88 89 MET A C 1
ATOM 687 O O . MET A 1 89 ? 0.405 5.935 -16.819 1.00 92.88 89 MET A O 1
ATOM 691 N N . PRO A 1 90 ? -0.806 6.237 -14.932 1.00 93.75 90 PRO A N 1
ATOM 692 C CA . PRO A 1 90 ? -1.487 5.748 -13.731 1.00 93.75 90 PRO A CA 1
ATOM 693 C C . PRO A 1 90 ? -2.706 4.898 -14.111 1.00 93.75 90 PRO A C 1
ATOM 695 O O . PRO A 1 90 ? -3.464 5.266 -15.008 1.00 93.75 90 PRO A O 1
ATOM 698 N N . TYR A 1 91 ? -2.914 3.772 -13.423 1.00 94.19 91 TYR A N 1
ATOM 699 C CA . TYR A 1 91 ? -4.179 3.058 -13.570 1.00 94.19 91 TYR A CA 1
ATOM 700 C C . TYR A 1 91 ? -5.291 3.930 -12.981 1.00 94.19 91 TYR A C 1
ATOM 702 O O . TYR A 1 91 ? -5.088 4.542 -11.932 1.00 94.19 91 TYR A O 1
ATOM 710 N N . SER A 1 92 ? -6.446 4.033 -13.645 1.00 93.50 92 SER A N 1
ATOM 711 C CA . SER A 1 92 ? -7.522 4.905 -13.165 1.00 93.50 92 SER A CA 1
ATOM 712 C C . SER A 1 92 ? -7.956 4.474 -11.756 1.00 93.50 92 SER A C 1
ATOM 714 O O . SER A 1 92 ? -8.304 3.306 -11.571 1.00 93.50 92 SER A O 1
ATOM 716 N N . PRO A 1 93 ? -7.939 5.364 -10.757 1.00 92.94 93 PRO A N 1
ATOM 717 C CA . PRO A 1 93 ? -8.317 5.029 -9.394 1.00 92.94 93 PRO A CA 1
ATOM 718 C C . PRO A 1 93 ? -9.839 4.993 -9.304 1.00 92.94 93 PRO A C 1
ATOM 720 O O . PRO A 1 93 ? -10.472 6.022 -9.113 1.00 92.94 93 PRO A O 1
ATOM 723 N N . THR A 1 94 ? -10.413 3.809 -9.498 1.00 94.88 94 THR A N 1
ATOM 724 C CA . THR A 1 94 ? -11.847 3.537 -9.333 1.00 94.88 94 THR A CA 1
ATOM 725 C C . THR A 1 94 ? -12.023 2.398 -8.326 1.00 94.88 94 THR A C 1
ATOM 727 O O . THR A 1 94 ? -11.127 1.548 -8.220 1.00 94.88 94 THR A O 1
ATOM 730 N N . PRO A 1 95 ? -13.169 2.293 -7.627 1.00 94.62 95 PRO A N 1
ATOM 731 C CA . PRO A 1 95 ? -13.438 1.172 -6.723 1.00 94.62 95 PRO A CA 1
ATOM 732 C C . PRO A 1 95 ? -13.227 -0.202 -7.379 1.00 94.62 95 PRO A C 1
ATOM 734 O O . PRO A 1 95 ? -12.627 -1.094 -6.782 1.00 94.62 95 PRO A O 1
ATOM 737 N N . HIS A 1 96 ? -13.635 -0.357 -8.643 1.00 96.44 96 HIS A N 1
ATOM 738 C CA . HIS A 1 96 ? -13.445 -1.591 -9.410 1.00 96.44 96 HIS A CA 1
ATOM 739 C C . HIS A 1 96 ? -11.960 -1.922 -9.635 1.00 96.44 96 HIS A C 1
ATOM 741 O O . HIS A 1 96 ? -11.542 -3.070 -9.468 1.00 96.44 96 HIS A O 1
ATOM 747 N N . HIS A 1 97 ? -11.131 -0.933 -9.980 1.00 97.31 97 HIS A N 1
ATOM 748 C CA . HIS A 1 97 ? -9.698 -1.158 -10.173 1.00 97.31 97 HIS A CA 1
ATOM 749 C C . HIS A 1 97 ? -8.966 -1.441 -8.856 1.00 97.31 97 HIS A C 1
ATOM 751 O O . HIS A 1 97 ? -8.116 -2.334 -8.826 1.00 97.31 97 HIS A O 1
ATOM 757 N N . PHE A 1 98 ? -9.332 -0.769 -7.758 1.00 97.94 98 PHE A N 1
ATOM 758 C CA . PHE A 1 98 ? -8.837 -1.122 -6.424 1.00 97.94 98 PHE A CA 1
ATOM 759 C C . PHE A 1 98 ? -9.214 -2.556 -6.051 1.00 97.94 98 PHE A C 1
ATOM 761 O O . PHE A 1 98 ? -8.336 -3.330 -5.675 1.00 97.94 98 PHE A O 1
ATOM 768 N N . ALA A 1 99 ? -10.479 -2.948 -6.223 1.00 97.25 99 ALA A N 1
ATOM 769 C CA . ALA A 1 99 ? -10.938 -4.307 -5.941 1.00 97.25 99 ALA A CA 1
ATOM 770 C C . ALA A 1 99 ? -10.171 -5.361 -6.757 1.00 97.25 99 ALA A C 1
ATOM 772 O O . ALA A 1 99 ? -9.729 -6.368 -6.203 1.00 97.25 99 ALA A O 1
ATOM 773 N N . ASN A 1 100 ? -9.938 -5.111 -8.049 1.00 96.62 100 ASN A N 1
ATOM 774 C CA . ASN A 1 100 ? -9.163 -6.009 -8.908 1.00 96.62 100 ASN A CA 1
ATOM 775 C C . ASN A 1 100 ? -7.712 -6.170 -8.448 1.00 96.62 100 ASN A C 1
ATOM 777 O O . ASN A 1 100 ? -7.177 -7.279 -8.509 1.00 96.62 100 ASN A O 1
ATOM 781 N N . MET A 1 101 ? -7.079 -5.091 -7.985 1.00 97.81 101 MET A N 1
ATOM 782 C CA . MET A 1 101 ? -5.719 -5.142 -7.449 1.00 97.81 101 MET A CA 1
ATOM 783 C C . MET A 1 101 ? -5.671 -5.849 -6.092 1.00 97.81 101 MET A C 1
ATOM 785 O O . MET A 1 101 ? -4.899 -6.794 -5.937 1.00 97.81 101 MET A O 1
ATOM 789 N N . MET A 1 102 ? -6.539 -5.473 -5.147 1.00 98.00 102 MET A N 1
ATOM 790 C CA . MET A 1 102 ? -6.615 -6.103 -3.824 1.00 98.00 102 MET A CA 1
ATOM 791 C C . MET A 1 102 ? -6.909 -7.602 -3.930 1.00 98.00 102 MET A C 1
ATOM 793 O O . MET A 1 102 ? -6.251 -8.398 -3.271 1.00 98.00 102 MET A O 1
ATOM 797 N N . LYS A 1 103 ? -7.806 -8.031 -4.829 1.00 97.44 103 LYS A N 1
ATOM 798 C CA . LYS A 1 103 ? -8.103 -9.457 -5.064 1.00 97.44 103 LYS A CA 1
ATOM 799 C C . LYS A 1 103 ? -6.859 -10.288 -5.404 1.00 97.44 103 LYS A C 1
ATOM 801 O O . LYS A 1 103 ? -6.819 -11.473 -5.101 1.00 97.44 103 LYS A O 1
ATOM 806 N N . ARG A 1 104 ? -5.848 -9.689 -6.040 1.00 96.31 104 ARG A N 1
ATOM 807 C CA . ARG A 1 104 ? -4.589 -10.364 -6.412 1.00 96.31 104 ARG A CA 1
ATOM 808 C C . ARG A 1 104 ? -3.547 -10.366 -5.290 1.00 96.31 104 ARG A C 1
ATOM 810 O O . ARG A 1 104 ? -2.487 -10.973 -5.446 1.00 96.31 104 ARG A O 1
ATOM 817 N N . MET A 1 105 ? -3.823 -9.654 -4.203 1.00 97.38 105 MET A N 1
ATOM 818 C CA . MET A 1 105 ? -2.935 -9.478 -3.058 1.00 97.38 105 MET A CA 1
ATOM 819 C C . MET A 1 105 ? -3.483 -10.143 -1.785 1.00 97.38 105 MET A C 1
ATOM 821 O O . MET A 1 105 ? -2.683 -10.616 -0.983 1.00 97.38 105 MET A O 1
ATOM 825 N N . ILE A 1 106 ? -4.810 -10.237 -1.625 1.00 98.06 106 ILE A N 1
ATOM 826 C CA . ILE A 1 106 ? -5.482 -10.947 -0.522 1.00 98.06 106 ILE A CA 1
ATOM 827 C C . ILE A 1 106 ? -4.995 -12.403 -0.429 1.00 98.06 106 ILE A C 1
ATOM 829 O O . ILE A 1 106 ? -4.787 -13.064 -1.447 1.00 98.06 106 ILE A O 1
ATOM 833 N N . GLY A 1 107 ? -4.812 -12.894 0.799 1.00 97.38 107 GLY A N 1
ATOM 834 C CA . GLY A 1 107 ? -4.309 -14.236 1.116 1.00 97.38 107 GLY A CA 1
ATOM 835 C C . GLY A 1 107 ? -2.792 -14.381 0.974 1.00 97.38 107 GLY A C 1
ATOM 836 O O . GLY A 1 107 ? -2.230 -15.447 1.213 1.00 97.38 107 GLY A O 1
ATOM 837 N N . ARG A 1 108 ? -2.086 -13.321 0.560 1.00 96.00 108 ARG A N 1
ATOM 838 C CA . ARG A 1 108 ? -0.626 -13.342 0.502 1.00 96.00 108 ARG A CA 1
ATOM 839 C C . ARG A 1 108 ? -0.054 -13.220 1.922 1.00 96.00 108 ARG A C 1
ATOM 841 O O . ARG A 1 108 ? -0.457 -12.289 2.625 1.00 96.00 108 ARG A O 1
ATOM 848 N N . PRO A 1 109 ? 0.902 -14.081 2.325 1.00 98.12 109 PRO A N 1
ATOM 849 C CA . PRO A 1 109 ? 1.471 -14.054 3.668 1.00 98.12 109 PRO A CA 1
ATOM 850 C C . PRO A 1 109 ? 2.063 -12.699 4.065 1.00 98.12 109 PRO A C 1
ATOM 852 O O . PRO A 1 109 ? 2.531 -11.928 3.223 1.00 98.12 109 PRO A O 1
ATOM 855 N N . TYR A 1 110 ? 2.077 -12.430 5.365 1.00 98.50 110 TYR A N 1
ATOM 856 C CA . TYR A 1 110 ? 2.747 -11.282 5.960 1.00 98.50 110 TYR A CA 1
ATOM 857 C C . TYR A 1 110 ? 4.262 -11.515 5.992 1.00 98.50 110 TYR A C 1
ATOM 859 O O . TYR A 1 110 ? 4.745 -12.477 6.591 1.00 98.50 110 TYR A O 1
ATOM 867 N N . GLY A 1 111 ? 5.027 -10.599 5.397 1.00 98.25 111 GLY A N 1
ATOM 868 C CA . GLY A 1 111 ? 6.488 -10.625 5.389 1.00 98.25 111 GLY A CA 1
ATOM 869 C C . GLY A 1 111 ? 7.086 -9.409 6.074 1.00 98.25 111 GLY A C 1
ATOM 870 O O . GLY A 1 111 ? 7.240 -8.361 5.447 1.00 98.25 111 GLY A O 1
ATOM 871 N N . TRP A 1 112 ? 7.494 -9.542 7.341 1.00 98.00 112 TRP A N 1
ATOM 872 C CA . TRP A 1 112 ? 8.157 -8.448 8.061 1.00 98.00 112 TRP A CA 1
ATOM 873 C C . TRP A 1 112 ? 9.370 -7.931 7.279 1.00 98.00 112 TRP A C 1
ATOM 875 O O . TRP A 1 112 ? 10.279 -8.695 6.944 1.00 98.00 112 TRP A O 1
ATOM 885 N N . GLY A 1 113 ? 9.382 -6.635 6.960 1.00 96.56 113 GLY A N 1
ATOM 886 C CA . GLY A 1 113 ? 10.491 -6.018 6.236 1.00 96.56 113 GLY A CA 1
ATOM 887 C C . GLY A 1 113 ? 10.658 -6.475 4.781 1.00 96.56 113 GLY A C 1
ATOM 888 O O . GLY A 1 113 ? 11.640 -6.081 4.158 1.00 96.56 113 GLY A O 1
ATOM 889 N N . GLY A 1 114 ? 9.732 -7.255 4.212 1.00 95.75 114 GLY A N 1
ATOM 890 C CA . GLY A 1 114 ? 9.893 -7.817 2.867 1.00 95.75 114 GLY A CA 1
ATOM 891 C C . GLY A 1 114 ? 10.448 -9.244 2.827 1.00 95.75 114 GLY A C 1
ATOM 892 O O . GLY A 1 114 ? 10.884 -9.687 1.762 1.00 95.75 114 GLY A O 1
ATOM 893 N N . ILE A 1 115 ? 10.519 -9.954 3.964 1.00 96.75 115 ILE A N 1
ATOM 894 C CA . ILE A 1 115 ? 11.080 -11.313 3.998 1.00 96.75 115 ILE A CA 1
ATOM 895 C C . ILE A 1 115 ? 10.313 -12.244 3.046 1.00 96.75 115 ILE A C 1
ATOM 897 O O . ILE A 1 115 ? 9.089 -12.180 2.939 1.00 96.75 115 ILE A O 1
ATOM 901 N N . TYR A 1 116 ? 11.052 -13.080 2.312 1.00 94.81 116 TYR A N 1
ATOM 902 C CA . TYR A 1 116 ? 10.519 -13.944 1.247 1.00 94.81 116 TYR A CA 1
ATOM 903 C C . TYR A 1 116 ? 9.741 -13.193 0.154 1.00 94.81 116 TYR A C 1
ATOM 905 O O . TYR A 1 116 ? 8.865 -13.762 -0.491 1.00 94.81 116 TYR A O 1
ATOM 913 N N . PHE A 1 117 ? 10.059 -11.911 -0.057 1.00 94.31 117 PHE A N 1
ATOM 914 C CA . PHE A 1 117 ? 9.369 -11.002 -0.978 1.00 94.31 117 PHE A CA 1
ATOM 915 C C . PHE A 1 117 ? 7.909 -10.711 -0.612 1.00 94.31 117 PHE A C 1
ATOM 917 O O . PHE A 1 117 ? 7.223 -10.016 -1.364 1.00 94.31 117 PHE A O 1
ATOM 924 N N . TYR A 1 118 ? 7.423 -11.193 0.532 1.00 97.25 118 TYR A N 1
ATOM 925 C CA . TYR A 1 118 ? 6.098 -10.882 1.046 1.00 97.25 118 TYR A CA 1
ATOM 926 C C . TYR A 1 118 ? 6.049 -9.480 1.638 1.00 97.25 118 TYR A C 1
ATOM 928 O O . TYR A 1 118 ? 7.025 -8.991 2.198 1.00 97.25 118 TYR A O 1
ATOM 936 N N . ASN A 1 119 ? 4.904 -8.822 1.507 1.00 98.25 119 ASN A N 1
ATOM 937 C CA . ASN A 1 119 ? 4.738 -7.465 2.006 1.00 98.25 119 ASN A CA 1
ATOM 938 C C . ASN A 1 119 ? 4.467 -7.472 3.516 1.00 98.25 119 ASN A C 1
ATOM 940 O O . ASN A 1 119 ? 3.808 -8.371 4.032 1.00 98.25 119 ASN A O 1
ATOM 944 N N . ASP A 1 120 ? 4.930 -6.437 4.212 1.00 98.56 120 ASP A N 1
ATOM 945 C CA . ASP A 1 120 ? 4.375 -6.033 5.504 1.00 98.56 120 ASP A CA 1
ATOM 946 C C . ASP A 1 120 ? 3.282 -4.969 5.295 1.00 98.56 120 ASP A C 1
ATOM 948 O O . ASP A 1 120 ? 2.987 -4.575 4.165 1.00 98.56 120 ASP A O 1
ATOM 952 N N . CYS A 1 121 ? 2.690 -4.470 6.383 1.00 98.25 121 CYS A N 1
ATOM 953 C CA . CYS A 1 121 ? 1.595 -3.499 6.318 1.00 98.25 121 CYS A CA 1
ATOM 954 C C . CYS A 1 121 ? 1.873 -2.244 5.453 1.00 98.25 121 CYS A C 1
ATOM 956 O O . CYS A 1 121 ? 1.078 -1.985 4.546 1.00 98.25 121 CYS A O 1
ATOM 958 N N . PRO A 1 122 ? 2.970 -1.471 5.622 1.00 98.25 122 PRO A N 1
ATOM 959 C CA . PRO A 1 122 ? 3.212 -0.314 4.765 1.00 98.25 122 PRO A CA 1
ATOM 960 C C . PRO A 1 122 ? 3.647 -0.702 3.347 1.00 98.25 122 PRO A C 1
ATOM 962 O O . PRO A 1 122 ? 3.305 0.021 2.408 1.00 98.25 122 PRO A O 1
ATOM 965 N N . GLN A 1 123 ? 4.393 -1.799 3.149 1.00 98.44 123 GLN A N 1
ATOM 966 C CA . GLN A 1 123 ? 4.779 -2.231 1.803 1.00 98.44 123 GLN A CA 1
ATOM 967 C C . GLN A 1 123 ? 3.558 -2.693 1.000 1.00 98.44 123 GLN A C 1
ATOM 969 O O . GLN A 1 123 ? 3.524 -2.475 -0.210 1.00 98.44 123 GLN A O 1
ATOM 974 N N . GLU A 1 124 ? 2.549 -3.269 1.654 1.00 98.69 124 GLU A N 1
ATOM 975 C CA . GLU A 1 124 ? 1.282 -3.657 1.032 1.00 98.69 124 GLU A CA 1
ATOM 976 C C . GLU A 1 124 ? 0.594 -2.447 0.399 1.00 98.69 124 GLU A C 1
ATOM 978 O O . GLU A 1 124 ? 0.359 -2.428 -0.811 1.00 98.69 124 GLU A O 1
ATOM 983 N N . LEU A 1 125 ? 0.370 -1.393 1.190 1.00 98.56 125 LEU A N 1
ATOM 984 C CA . LEU A 1 125 ? -0.241 -0.161 0.696 1.00 98.56 125 LEU A CA 1
ATOM 985 C C . LEU A 1 125 ? 0.644 0.503 -0.360 1.00 98.56 125 LEU A C 1
ATOM 987 O O . LEU A 1 125 ? 0.160 0.872 -1.426 1.00 98.56 125 LEU A O 1
ATOM 991 N N . LYS A 1 126 ? 1.958 0.600 -0.124 1.00 98.38 126 LYS A N 1
ATOM 992 C CA . LYS A 1 126 ? 2.894 1.183 -1.098 1.00 98.38 126 LYS A CA 1
ATOM 993 C C . LYS A 1 126 ? 2.825 0.474 -2.452 1.00 98.38 126 LYS A C 1
ATOM 995 O O . LYS A 1 126 ? 2.849 1.143 -3.481 1.00 98.38 126 LYS A O 1
ATOM 1000 N N . SER A 1 127 ? 2.741 -0.854 -2.452 1.00 98.12 127 SER A N 1
ATOM 1001 C CA . SER A 1 127 ? 2.673 -1.663 -3.673 1.00 98.12 127 SER A CA 1
ATOM 1002 C C . SER A 1 127 ? 1.336 -1.493 -4.393 1.00 98.12 127 SER A C 1
ATOM 1004 O O . SER A 1 127 ? 1.315 -1.348 -5.615 1.00 98.12 127 SER A O 1
ATOM 1006 N N . LEU A 1 128 ? 0.230 -1.450 -3.641 1.00 98.38 128 LEU A N 1
ATOM 1007 C CA . LEU A 1 128 ? -1.105 -1.192 -4.177 1.00 98.38 128 LEU A CA 1
ATOM 1008 C C . LEU A 1 128 ? -1.174 0.192 -4.843 1.00 98.38 128 LEU A C 1
ATOM 1010 O O . LEU A 1 128 ? -1.465 0.294 -6.035 1.00 98.38 128 LEU A O 1
ATOM 1014 N N . TYR A 1 129 ? -0.846 1.247 -4.093 1.00 97.88 129 TYR A N 1
ATOM 1015 C CA . TYR A 1 129 ? -0.988 2.641 -4.523 1.00 97.88 129 TYR A CA 1
ATOM 1016 C C . TYR A 1 129 ? -0.016 3.053 -5.636 1.00 97.88 129 TYR A C 1
ATOM 1018 O O . TYR A 1 129 ? -0.374 3.893 -6.465 1.00 97.88 129 TYR A O 1
ATOM 1026 N N . ALA A 1 130 ? 1.155 2.410 -5.739 1.00 96.62 130 ALA A N 1
ATOM 1027 C CA . ALA A 1 130 ? 2.085 2.634 -6.847 1.00 96.62 130 ALA A CA 1
ATOM 1028 C C . ALA A 1 130 ? 1.420 2.417 -8.216 1.00 96.62 130 ALA A C 1
ATOM 1030 O O . ALA A 1 130 ? 1.671 3.189 -9.136 1.00 96.62 130 ALA A O 1
ATOM 1031 N N . THR A 1 131 ? 0.514 1.440 -8.338 1.00 96.69 131 THR A N 1
ATOM 1032 C CA . THR A 1 131 ? -0.230 1.146 -9.582 1.00 96.69 131 THR A CA 1
ATOM 1033 C C . THR A 1 131 ? -1.070 2.335 -10.063 1.00 96.69 131 THR A C 1
ATOM 1035 O O . THR A 1 131 ? -1.224 2.562 -11.264 1.00 96.69 131 THR A O 1
ATOM 1038 N N . PHE A 1 132 ? -1.566 3.133 -9.120 1.00 96.31 132 PHE A N 1
ATOM 1039 C CA . PHE A 1 132 ? -2.407 4.307 -9.360 1.00 96.31 132 PHE A CA 1
ATOM 1040 C C . PHE A 1 132 ? -1.593 5.608 -9.437 1.00 96.31 132 PHE A C 1
ATOM 1042 O O . PHE A 1 132 ? -2.163 6.691 -9.523 1.00 96.31 132 PHE A O 1
ATOM 1049 N N . GLY A 1 133 ? -0.258 5.525 -9.397 1.00 93.75 133 GLY A N 1
ATOM 1050 C CA . GLY A 1 133 ? 0.624 6.694 -9.407 1.00 93.75 133 GLY A CA 1
ATOM 1051 C C . GLY A 1 133 ? 0.669 7.463 -8.082 1.00 93.75 133 GLY A C 1
ATOM 1052 O O . GLY A 1 133 ? 1.200 8.570 -8.046 1.00 93.75 133 GLY A O 1
ATOM 1053 N N . ILE A 1 134 ? 0.151 6.889 -6.992 1.00 94.12 134 ILE A N 1
ATOM 1054 C CA . ILE A 1 134 ? 0.193 7.493 -5.657 1.00 94.12 134 ILE A CA 1
ATOM 1055 C C . ILE A 1 134 ? 1.427 6.954 -4.931 1.00 94.12 134 ILE A C 1
ATOM 1057 O O . ILE A 1 134 ? 1.540 5.763 -4.630 1.00 94.12 134 ILE A O 1
ATOM 1061 N N . TRP A 1 135 ? 2.390 7.834 -4.670 1.00 93.62 135 TRP A N 1
ATOM 1062 C CA . TRP A 1 135 ? 3.622 7.458 -3.987 1.00 93.62 135 TRP A CA 1
ATOM 1063 C C . TRP A 1 135 ? 3.425 7.453 -2.471 1.00 93.62 135 TRP A C 1
ATOM 1065 O O . TRP A 1 135 ? 3.102 8.483 -1.892 1.00 93.62 135 TRP A O 1
ATOM 1075 N N . LEU A 1 136 ? 3.695 6.313 -1.827 1.00 95.94 136 LEU A N 1
ATOM 1076 C CA . LEU A 1 136 ? 3.774 6.206 -0.367 1.00 95.94 136 LEU A CA 1
ATOM 1077 C C . LEU A 1 136 ? 5.220 5.948 0.101 1.00 95.94 136 LEU A C 1
ATOM 1079 O O . LEU A 1 136 ? 5.935 5.147 -0.523 1.00 95.94 136 LEU A O 1
ATOM 1083 N N . PRO A 1 137 ? 5.669 6.543 1.222 1.00 95.81 137 PRO A N 1
ATOM 1084 C CA . PRO A 1 137 ? 6.941 6.198 1.849 1.00 95.81 137 PRO A CA 1
ATOM 1085 C C . PRO A 1 137 ? 6.913 4.780 2.442 1.00 95.81 137 PRO A C 1
ATOM 1087 O O . PRO A 1 137 ? 5.863 4.161 2.612 1.00 95.81 137 PRO A O 1
ATOM 1090 N N . ARG A 1 138 ? 8.096 4.234 2.748 1.00 95.69 138 ARG A N 1
ATOM 1091 C CA . ARG A 1 138 ? 8.249 2.840 3.204 1.00 95.69 138 ARG A CA 1
ATOM 1092 C C . ARG A 1 138 ? 7.798 2.600 4.650 1.00 95.69 138 ARG A C 1
ATOM 1094 O O . ARG A 1 138 ? 7.380 1.489 4.969 1.00 95.69 138 ARG A O 1
ATOM 1101 N N . HIS A 1 139 ? 7.921 3.599 5.520 1.00 94.75 139 HIS A N 1
ATOM 1102 C CA . HIS A 1 139 ? 7.581 3.477 6.938 1.00 94.75 139 HIS A CA 1
ATOM 1103 C C . HIS A 1 139 ? 6.144 3.923 7.192 1.00 94.75 139 HIS A C 1
ATOM 1105 O O . HIS A 1 139 ? 5.749 4.996 6.743 1.00 94.75 139 HIS A O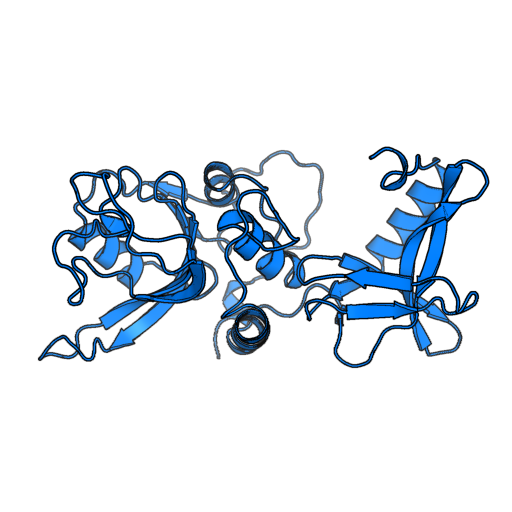 1
ATOM 1111 N N . SER A 1 140 ? 5.386 3.122 7.946 1.00 93.50 140 SER A N 1
ATOM 1112 C CA . SER A 1 140 ? 3.957 3.338 8.207 1.00 93.50 140 SER A CA 1
ATOM 1113 C C . SER A 1 140 ? 3.645 4.705 8.821 1.00 93.50 140 SER A C 1
ATOM 1115 O O . SER A 1 140 ? 2.684 5.341 8.408 1.00 93.50 140 SER A O 1
ATOM 1117 N N . SER A 1 141 ? 4.475 5.185 9.755 1.00 93.81 141 SER A N 1
ATOM 1118 C CA . SER A 1 141 ? 4.299 6.499 10.393 1.00 93.81 141 SER A CA 1
ATOM 1119 C C . SER A 1 141 ? 4.407 7.654 9.401 1.00 93.81 141 SER A C 1
ATOM 1121 O O . SER A 1 141 ? 3.755 8.671 9.576 1.00 93.81 141 SER A O 1
ATOM 1123 N N . ASN A 1 142 ? 5.206 7.491 8.346 1.00 94.88 142 ASN A N 1
ATOM 1124 C CA . ASN A 1 142 ? 5.418 8.529 7.342 1.00 94.88 142 ASN A CA 1
ATOM 1125 C C . ASN A 1 142 ? 4.356 8.453 6.236 1.00 94.88 142 ASN A C 1
ATOM 1127 O O . ASN A 1 142 ? 4.202 9.394 5.468 1.00 94.88 142 ASN A O 1
ATOM 1131 N N . GLN A 1 143 ? 3.626 7.335 6.109 1.00 95.62 143 GLN A N 1
ATOM 1132 C CA . GLN A 1 143 ? 2.598 7.207 5.072 1.00 95.62 143 GLN A CA 1
ATOM 1133 C C . GLN A 1 143 ? 1.437 8.158 5.314 1.00 95.62 143 GLN A C 1
ATOM 1135 O O . GLN A 1 143 ? 0.932 8.735 4.364 1.00 95.62 143 GLN A O 1
ATOM 1140 N N . VAL A 1 144 ? 1.060 8.384 6.571 1.00 93.81 144 VAL A N 1
ATOM 1141 C CA . VAL A 1 144 ? -0.007 9.334 6.907 1.00 93.81 144 VAL A CA 1
ATOM 1142 C C . VAL A 1 144 ? 0.424 10.797 6.782 1.00 93.81 144 VAL A C 1
ATOM 1144 O O . VAL A 1 144 ? -0.426 11.671 6.816 1.00 93.81 144 VAL A O 1
ATOM 1147 N N . THR A 1 145 ? 1.716 11.092 6.599 1.00 90.88 145 THR A N 1
ATOM 1148 C CA . THR A 1 145 ? 2.221 12.475 6.519 1.00 90.88 145 THR A CA 1
ATOM 1149 C C . THR A 1 145 ? 2.314 13.009 5.091 1.00 90.88 145 THR A C 1
ATOM 1151 O O . THR A 1 145 ? 2.861 14.090 4.900 1.00 90.88 145 THR A O 1
ATOM 1154 N N . ILE A 1 146 ? 1.869 12.264 4.072 1.00 86.75 146 ILE A N 1
ATOM 1155 C CA . ILE A 1 146 ? 1.945 12.725 2.671 1.00 86.75 146 ILE A CA 1
ATOM 1156 C C . ILE A 1 146 ? 0.751 13.578 2.233 1.00 86.75 146 ILE A C 1
ATOM 1158 O O . ILE A 1 146 ? 0.780 14.177 1.159 1.00 86.75 146 ILE A O 1
ATOM 1162 N N . SER A 1 147 ? -0.299 13.607 3.045 1.00 86.75 147 SER A N 1
ATOM 116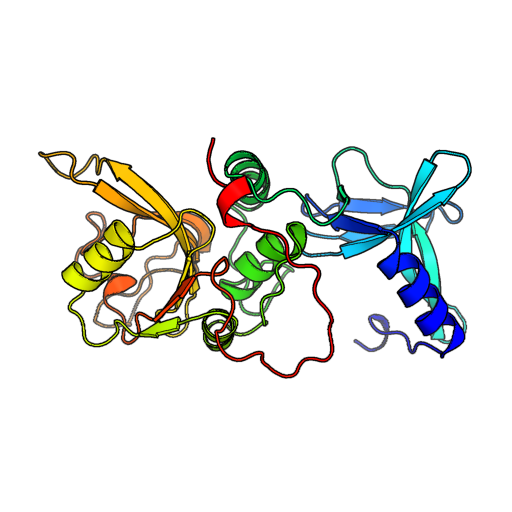3 C CA . SER A 1 147 ? -1.540 14.337 2.812 1.00 86.75 147 SER A CA 1
ATOM 1164 C C . SER A 1 147 ? -1.952 15.059 4.092 1.00 86.75 147 SER A C 1
ATOM 1166 O O . SER A 1 147 ? -1.231 15.021 5.094 1.00 86.75 147 SER A O 1
ATOM 1168 N N . ASN A 1 148 ? -3.103 15.733 4.075 1.00 83.25 148 ASN A N 1
ATOM 1169 C CA . ASN A 1 148 ? -3.645 16.276 5.312 1.00 83.25 148 ASN A CA 1
ATOM 1170 C C . ASN A 1 148 ? -3.964 15.127 6.289 1.00 83.25 148 ASN A C 1
ATOM 1172 O O . ASN A 1 148 ? -4.674 14.180 5.935 1.00 83.25 148 ASN A O 1
ATOM 1176 N N . MET A 1 149 ? -3.386 15.198 7.489 1.00 91.62 149 MET A N 1
ATOM 1177 C CA . MET A 1 149 ? -3.487 14.171 8.523 1.00 91.62 149 MET A CA 1
ATOM 1178 C C . MET A 1 149 ? -4.278 14.714 9.703 1.00 91.62 149 MET A C 1
ATOM 1180 O O . MET A 1 149 ? -3.972 15.785 10.227 1.00 91.62 149 MET A O 1
ATOM 1184 N N . HIS A 1 150 ? -5.267 13.945 10.135 1.00 95.75 150 HIS A N 1
ATOM 1185 C CA . HIS A 1 150 ? -6.100 14.225 11.290 1.00 95.75 150 HIS A CA 1
ATOM 1186 C C . HIS A 1 150 ? -5.748 13.249 12.409 1.00 95.75 150 HIS A C 1
ATOM 1188 O O . HIS A 1 150 ? -5.897 12.032 12.264 1.00 95.75 150 HIS A O 1
ATOM 1194 N N . ASP A 1 151 ? -5.242 13.785 13.519 1.00 97.56 151 ASP A N 1
ATOM 1195 C CA . ASP A 1 151 ? -4.856 12.977 14.670 1.00 97.56 151 ASP A CA 1
ATOM 1196 C C . ASP A 1 151 ? -6.022 12.850 15.655 1.00 97.56 151 ASP A C 1
ATOM 1198 O O . ASP A 1 151 ? -6.283 13.732 16.472 1.00 97.56 151 ASP A O 1
ATOM 1202 N N . GLU A 1 152 ? -6.700 11.707 15.602 1.00 98.38 152 GLU A N 1
ATOM 1203 C CA . GLU A 1 152 ? -7.829 11.376 16.471 1.00 98.38 152 GLU A CA 1
ATOM 1204 C C . GLU A 1 152 ? -7.401 10.477 17.645 1.00 98.38 152 GLU A C 1
ATOM 1206 O O . GLU A 1 152 ? -8.209 9.773 18.266 1.00 98.38 152 GLU A O 1
ATOM 1211 N N . SER A 1 153 ? -6.110 10.484 17.991 1.00 98.25 153 SER A N 1
ATOM 1212 C CA . SER A 1 153 ? -5.566 9.668 19.081 1.00 98.25 153 SER A CA 1
ATOM 1213 C C . SER A 1 153 ? -6.126 10.057 20.456 1.00 98.25 153 SER A C 1
ATOM 1215 O O . SER A 1 153 ? -6.103 9.240 21.373 1.00 98.25 153 SER A O 1
ATOM 1217 N N . SER A 1 154 ? -6.685 11.257 20.626 1.00 98.25 154 SER A N 1
ATOM 1218 C CA . SER A 1 154 ? -7.335 11.668 21.882 1.00 98.25 154 SER A CA 1
ATOM 1219 C C . SER A 1 154 ? -8.744 11.079 22.064 1.00 98.25 154 SER A C 1
ATOM 1221 O O . SER A 1 154 ? -9.265 11.041 23.180 1.00 98.25 154 SER A O 1
ATOM 1223 N N . LEU A 1 155 ? -9.372 10.599 20.985 1.00 98.50 155 LEU A N 1
ATOM 1224 C CA . LEU A 1 155 ? -10.722 10.046 21.016 1.00 98.50 155 LEU A CA 1
ATOM 1225 C C . LEU A 1 155 ? -10.750 8.625 21.597 1.00 98.50 155 LEU A C 1
ATOM 1227 O O . LEU A 1 155 ? -9.795 7.856 21.503 1.00 98.50 155 LEU A O 1
ATOM 1231 N N . SER A 1 156 ? -11.902 8.237 22.152 1.00 98.50 156 SER A N 1
ATOM 1232 C CA . SER A 1 156 ? -12.149 6.847 22.552 1.00 98.50 156 SER A CA 1
ATOM 1233 C C . SER A 1 156 ? -12.266 5.926 21.332 1.00 98.50 156 SER A C 1
ATOM 1235 O O . SER A 1 156 ? -12.642 6.375 20.251 1.00 98.50 156 SER A O 1
ATOM 1237 N N . THR A 1 157 ? -12.038 4.617 21.502 1.00 98.19 157 THR A N 1
ATOM 1238 C CA . THR A 1 157 ? -12.150 3.616 20.418 1.00 98.19 157 THR A CA 1
ATOM 1239 C C . THR A 1 157 ? -13.449 3.744 19.617 1.00 98.19 157 THR A C 1
ATOM 1241 O O . THR A 1 157 ? -13.412 3.756 18.391 1.00 98.19 157 THR A O 1
ATOM 1244 N N . SER A 1 158 ? -14.598 3.897 20.290 1.00 97.38 158 SER A N 1
ATOM 1245 C CA . SER A 1 158 ? -15.888 4.066 19.606 1.00 97.38 158 SER A CA 1
ATOM 1246 C C . SER A 1 158 ? -15.946 5.359 18.790 1.00 97.38 158 SER A C 1
ATOM 1248 O O . SER A 1 158 ? -16.445 5.352 17.670 1.00 97.38 158 SER A O 1
ATOM 1250 N N . LYS A 1 159 ? -15.431 6.468 19.337 1.00 98.50 159 LYS A N 1
ATOM 1251 C CA . LYS A 1 159 ? -15.424 7.766 18.652 1.00 98.50 159 LYS A CA 1
ATOM 1252 C C . LYS A 1 159 ? -14.461 7.779 17.461 1.00 98.50 159 LYS A C 1
ATOM 1254 O O . LYS A 1 159 ? -14.794 8.378 16.450 1.00 98.50 159 LYS A O 1
ATOM 1259 N N . ARG A 1 160 ? -13.332 7.068 17.538 1.00 98.69 160 ARG A N 1
ATOM 1260 C CA . ARG A 1 160 ? -12.399 6.866 16.414 1.00 98.69 160 ARG A CA 1
ATOM 1261 C C . ARG A 1 160 ? -13.043 6.094 15.262 1.00 98.69 160 ARG A C 1
ATOM 1263 O O . ARG A 1 160 ? -12.950 6.513 14.114 1.00 98.69 160 ARG A O 1
ATOM 1270 N N . ILE A 1 161 ? -13.747 4.999 15.567 1.00 98.50 161 ILE A N 1
ATOM 1271 C CA . ILE A 1 161 ? -14.503 4.239 14.557 1.00 98.50 161 ILE A CA 1
ATOM 1272 C C . ILE A 1 161 ? -15.596 5.121 13.943 1.00 98.50 161 ILE A C 1
ATOM 1274 O O . ILE A 1 161 ? -15.703 5.188 12.723 1.00 98.50 161 ILE A O 1
ATOM 1278 N N . GLN A 1 162 ? -16.358 5.854 14.764 1.00 98.12 162 GLN A N 1
ATOM 1279 C CA . GLN A 1 162 ? -17.390 6.770 14.270 1.00 98.12 162 GLN A CA 1
ATOM 1280 C C . GLN A 1 162 ? -16.812 7.883 13.389 1.00 98.12 162 GLN A C 1
ATOM 1282 O O . GLN A 1 162 ? -17.401 8.219 12.366 1.00 98.12 162 GLN A O 1
ATOM 1287 N N . TYR A 1 163 ? -15.659 8.442 13.763 1.00 98.44 163 TYR A N 1
ATOM 1288 C CA . TYR A 1 163 ? -14.953 9.425 12.950 1.00 98.44 163 TYR A CA 1
ATOM 1289 C C . TYR A 1 163 ? -14.624 8.851 11.570 1.00 98.44 163 TYR A C 1
ATOM 1291 O O . TYR A 1 163 ? -14.904 9.496 10.563 1.00 98.44 163 TYR A O 1
ATOM 1299 N N . LEU A 1 164 ? -14.084 7.629 11.515 1.00 98.19 164 LEU A N 1
ATOM 1300 C CA . LEU A 1 164 ? -13.747 6.984 10.249 1.00 98.19 164 LEU A CA 1
ATOM 1301 C C . LEU A 1 164 ? -14.993 6.691 9.401 1.00 98.19 164 LEU A C 1
ATOM 1303 O O . LEU A 1 164 ? -14.959 6.902 8.196 1.00 98.19 164 LEU A O 1
ATOM 1307 N N . LEU A 1 165 ? -16.096 6.256 10.017 1.00 98.00 165 LEU A N 1
ATOM 1308 C CA . LEU A 1 165 ? -17.369 6.054 9.319 1.00 98.00 165 LEU A CA 1
ATOM 1309 C C . LEU A 1 165 ? -17.894 7.361 8.709 1.00 98.00 165 LEU A C 1
ATOM 1311 O O . LEU A 1 165 ? -18.324 7.364 7.559 1.00 98.00 165 LEU A O 1
ATOM 1315 N N . ASN A 1 166 ? -17.837 8.461 9.461 1.00 97.62 166 ASN A N 1
ATOM 1316 C CA . ASN A 1 166 ? -18.396 9.745 9.042 1.00 97.62 166 ASN A CA 1
ATOM 1317 C C . ASN A 1 166 ? -17.541 10.471 7.998 1.00 97.62 166 ASN A C 1
ATOM 1319 O O . ASN A 1 166 ? -18.094 11.176 7.160 1.00 97.62 166 ASN A O 1
ATOM 1323 N N . ASN A 1 167 ? -16.214 10.340 8.076 1.00 97.12 167 ASN A N 1
ATOM 1324 C CA . ASN A 1 167 ? -15.289 11.164 7.291 1.00 97.12 167 ASN A CA 1
ATOM 1325 C C . ASN A 1 167 ? -14.464 10.359 6.281 1.00 97.12 167 ASN A C 1
ATOM 1327 O O . ASN A 1 167 ? -13.894 10.938 5.367 1.00 97.12 167 ASN A O 1
ATOM 1331 N N . GLY A 1 168 ? -14.360 9.037 6.438 1.00 96.69 168 GLY A N 1
ATOM 1332 C CA . GLY A 1 168 ? -13.516 8.193 5.597 1.00 96.69 168 GLY A CA 1
ATOM 1333 C C . GLY A 1 168 ? -13.942 8.206 4.129 1.00 96.69 168 GLY A C 1
ATOM 1334 O O . GLY A 1 168 ? -15.100 7.949 3.804 1.00 96.69 168 GLY A O 1
ATOM 1335 N N . HIS A 1 169 ? -12.980 8.418 3.235 1.00 96.00 169 HIS A N 1
ATOM 1336 C CA . HIS A 1 169 ? -13.133 8.247 1.796 1.00 96.00 169 HIS A CA 1
ATOM 1337 C C . HIS A 1 169 ? -12.748 6.807 1.424 1.00 96.00 169 HIS A C 1
ATOM 1339 O O . HIS A 1 169 ? -11.580 6.426 1.584 1.00 96.00 169 HIS A O 1
ATOM 1345 N N . PRO A 1 170 ? -13.688 5.972 0.941 1.00 97.38 170 PRO A N 1
ATOM 1346 C CA . PRO A 1 170 ? -13.379 4.603 0.546 1.00 97.38 170 PRO A CA 1
ATOM 1347 C C . PRO A 1 170 ? -12.194 4.548 -0.423 1.00 97.38 170 PRO A C 1
ATOM 1349 O O . PRO A 1 170 ? -12.130 5.295 -1.397 1.00 97.38 170 PRO A O 1
ATOM 1352 N N . PHE A 1 171 ? -11.243 3.664 -0.133 1.00 97.62 171 PHE A N 1
ATOM 1353 C CA . PHE A 1 171 ? -9.984 3.446 -0.849 1.00 97.62 171 PHE A CA 1
ATOM 1354 C C . PHE A 1 171 ? -8.991 4.621 -0.878 1.00 97.62 171 PHE A C 1
ATOM 1356 O O . PHE A 1 171 ? -7.855 4.418 -1.306 1.00 97.62 171 PHE A O 1
ATOM 1363 N N . MET A 1 172 ? -9.354 5.814 -0.406 1.00 96.56 172 MET A N 1
ATOM 1364 C CA . MET A 1 172 ? -8.465 6.985 -0.351 1.00 96.56 172 MET A CA 1
ATOM 1365 C C . MET A 1 172 ? -8.110 7.412 1.071 1.00 96.56 172 MET A C 1
ATOM 1367 O O . MET A 1 172 ? -7.257 8.271 1.252 1.00 96.56 172 MET A O 1
ATOM 1371 N N . THR A 1 173 ? -8.685 6.779 2.089 1.00 97.88 173 THR A N 1
ATOM 1372 C CA . THR A 1 173 ? -8.290 6.990 3.481 1.00 97.88 173 THR A CA 1
ATOM 1373 C C . THR A 1 173 ? -7.365 5.878 3.960 1.00 97.88 173 THR A C 1
ATOM 1375 O O . THR A 1 173 ? -7.702 4.696 3.862 1.00 97.88 173 THR A O 1
ATOM 1378 N N . ILE A 1 174 ? -6.226 6.251 4.541 1.00 98.50 174 ILE A N 1
ATOM 1379 C CA . ILE A 1 174 ? -5.351 5.336 5.283 1.00 98.50 174 ILE A CA 1
ATOM 1380 C C . ILE A 1 174 ? -5.280 5.750 6.753 1.00 98.50 174 ILE A C 1
ATOM 1382 O O . ILE A 1 174 ? -5.405 6.929 7.086 1.00 98.50 174 ILE A O 1
ATOM 1386 N N . VAL A 1 175 ? -5.085 4.777 7.640 1.00 98.75 175 VAL A N 1
ATOM 1387 C CA . VAL A 1 175 ? -5.049 4.997 9.089 1.00 98.75 175 VAL A CA 1
ATOM 1388 C C . VAL A 1 175 ? -3.799 4.364 9.680 1.00 98.75 175 VAL A C 1
ATOM 1390 O O . VAL A 1 175 ? -3.540 3.179 9.469 1.00 98.75 175 VAL A O 1
ATOM 1393 N N . TYR A 1 176 ? -3.039 5.139 10.451 1.00 98.75 176 TYR A N 1
ATOM 1394 C CA . TYR A 1 176 ? -1.912 4.662 11.247 1.00 98.75 176 TYR A CA 1
ATOM 1395 C C . TYR A 1 176 ? -2.294 4.566 12.723 1.00 98.75 176 TYR A C 1
ATOM 1397 O O . TYR A 1 176 ? -2.844 5.500 13.307 1.00 98.75 176 TYR A O 1
ATOM 1405 N N . VAL A 1 177 ? -1.967 3.429 13.341 1.00 98.44 177 VAL A N 1
ATOM 1406 C CA . VAL A 1 177 ? -2.391 3.106 14.715 1.00 98.44 177 VAL A CA 1
ATOM 1407 C C . VAL A 1 177 ? -1.238 2.759 15.661 1.00 98.44 177 VAL A C 1
ATOM 1409 O O . VAL A 1 177 ? -1.447 2.189 16.728 1.00 98.44 177 VAL A O 1
ATOM 1412 N N . GLY A 1 178 ? 0.004 3.078 15.296 1.00 95.88 178 GLY A N 1
ATOM 1413 C CA . GLY A 1 178 ? 1.181 2.677 16.074 1.00 95.88 178 GLY A CA 1
ATOM 1414 C C . GLY A 1 178 ? 1.703 1.307 15.654 1.00 95.88 178 GLY A C 1
ATOM 1415 O O . GLY A 1 178 ? 1.179 0.266 16.059 1.00 95.88 178 GLY A O 1
ATOM 1416 N N . GLY A 1 179 ? 2.738 1.312 14.812 1.00 94.50 179 GLY A N 1
ATOM 1417 C CA . GLY A 1 179 ? 3.358 0.099 14.264 1.00 94.50 179 GLY A CA 1
ATOM 1418 C C . GLY A 1 179 ? 2.511 -0.672 13.241 1.00 94.50 179 GLY A C 1
ATOM 1419 O O . GLY A 1 179 ? 2.889 -1.776 12.867 1.00 94.50 179 GLY A O 1
ATOM 1420 N N . HIS A 1 180 ? 1.372 -0.128 12.803 1.00 98.44 180 HIS A N 1
ATOM 1421 C CA . HIS A 1 180 ? 0.522 -0.723 11.767 1.00 98.44 180 HIS A CA 1
ATOM 1422 C C . HIS A 1 180 ? -0.220 0.366 10.988 1.00 98.44 180 HIS A C 1
ATOM 1424 O O . HIS A 1 180 ? -0.579 1.392 11.571 1.00 98.44 180 HIS A O 1
ATOM 1430 N N . VAL A 1 181 ? -0.434 0.141 9.692 1.00 98.69 181 VAL A N 1
ATOM 1431 C CA . VAL A 1 181 ? -1.178 1.033 8.789 1.00 98.69 181 VAL A CA 1
ATOM 1432 C C . VAL A 1 181 ? -2.115 0.211 7.910 1.00 98.69 181 VAL A C 1
ATOM 1434 O O . VAL A 1 181 ? -1.771 -0.905 7.518 1.00 98.69 181 VAL A O 1
ATOM 1437 N N . PHE A 1 182 ? -3.295 0.748 7.620 1.00 98.75 182 PHE A N 1
ATOM 1438 C CA . PHE A 1 182 ? -4.312 0.081 6.808 1.00 98.75 182 PHE A CA 1
ATOM 1439 C C . PHE A 1 182 ? -5.131 1.073 5.985 1.00 98.75 182 PHE A C 1
ATOM 1441 O O . PHE A 1 182 ? -5.186 2.258 6.307 1.00 98.75 182 PHE A O 1
ATOM 1448 N N . GLN A 1 183 ? -5.768 0.579 4.924 1.00 98.75 183 GLN A N 1
ATOM 1449 C CA . GLN A 1 183 ? -6.663 1.343 4.057 1.00 98.75 183 GLN A CA 1
ATOM 1450 C C . GLN A 1 183 ? -8.110 1.150 4.513 1.00 98.75 183 GLN A C 1
ATOM 1452 O O . GLN A 1 183 ? -8.541 0.026 4.755 1.00 98.75 183 GLN A O 1
ATOM 1457 N N . TYR A 1 184 ? -8.880 2.228 4.597 1.00 98.75 184 TYR A N 1
ATOM 1458 C CA . TYR A 1 184 ? -10.330 2.168 4.756 1.00 98.75 184 TYR A CA 1
ATOM 1459 C C . TYR A 1 184 ? -10.994 1.945 3.394 1.00 98.75 184 TYR A C 1
ATOM 1461 O O . TYR A 1 184 ? -10.674 2.635 2.427 1.00 98.75 184 TYR A O 1
ATOM 1469 N N . ILE A 1 185 ? -11.919 0.989 3.307 1.00 98.31 185 ILE A N 1
ATOM 1470 C CA . ILE A 1 185 ? -12.578 0.598 2.045 1.00 98.31 185 ILE A CA 1
ATOM 1471 C C . ILE A 1 185 ? -14.091 0.840 2.055 1.00 98.31 185 ILE A C 1
ATOM 1473 O O . ILE A 1 185 ? -14.774 0.465 1.108 1.00 98.31 185 ILE A O 1
ATOM 1477 N N . GLY A 1 186 ? -14.613 1.487 3.099 1.00 97.56 186 GLY A N 1
ATOM 1478 C CA . GLY A 1 186 ? -16.028 1.824 3.222 1.00 97.56 186 GLY A CA 1
ATOM 1479 C C . GLY A 1 186 ? -16.711 1.144 4.401 1.00 97.56 186 GLY A C 1
ATOM 1480 O O . GLY A 1 186 ? -16.070 0.626 5.317 1.00 97.56 186 GLY A O 1
ATOM 1481 N N . GLN A 1 187 ? -18.036 1.182 4.372 1.00 96.62 187 GLN A N 1
ATOM 1482 C CA . GLN A 1 187 ? -18.895 0.641 5.416 1.00 96.62 187 GLN A CA 1
ATOM 1483 C C . GLN A 1 187 ? -19.538 -0.662 4.943 1.00 96.62 187 GLN A C 1
ATOM 1485 O O . GLN A 1 187 ? -19.762 -0.850 3.747 1.00 96.62 187 GLN A O 1
ATOM 1490 N N . TYR A 1 188 ? -19.844 -1.546 5.882 1.00 94.94 188 TYR A N 1
ATOM 1491 C CA . TYR A 1 188 ? -20.607 -2.762 5.630 1.00 94.94 188 TYR A CA 1
ATOM 1492 C C . TYR A 1 188 ? -21.554 -3.017 6.801 1.00 94.94 188 TYR A C 1
ATOM 1494 O O . TYR A 1 188 ? -21.198 -2.729 7.943 1.00 94.94 188 TYR A O 1
ATOM 1502 N N . ASP A 1 189 ? -22.739 -3.557 6.537 1.00 94.25 189 ASP A N 1
ATOM 1503 C CA . ASP A 1 189 ? -23.715 -3.876 7.580 1.00 94.25 189 ASP A CA 1
ATOM 1504 C C . ASP A 1 189 ? -23.164 -4.979 8.482 1.00 94.25 189 ASP A C 1
ATOM 1506 O O . ASP A 1 189 ? -22.833 -6.069 8.015 1.00 94.25 189 ASP A O 1
ATOM 1510 N N . ASN A 1 190 ? -23.019 -4.707 9.780 1.00 91.25 190 ASN A N 1
ATOM 1511 C CA . ASN A 1 190 ? -22.435 -5.678 10.697 1.00 91.25 190 ASN A CA 1
ATOM 1512 C C . ASN A 1 190 ? -23.393 -6.869 10.891 1.00 91.25 190 ASN A C 1
ATOM 1514 O O . ASN A 1 190 ? -24.415 -6.699 11.557 1.00 91.25 190 ASN A O 1
ATOM 1518 N N . PRO A 1 191 ? -23.059 -8.082 10.402 1.00 88.50 191 PRO A N 1
ATOM 1519 C CA . PRO A 1 191 ? -23.943 -9.242 10.529 1.00 88.50 191 PRO A CA 1
ATOM 1520 C C . PRO A 1 191 ? -24.067 -9.734 11.979 1.00 88.50 191 PRO A C 1
ATOM 1522 O O . PRO A 1 191 ? -24.962 -10.510 12.295 1.00 88.50 191 PRO A O 1
ATOM 1525 N N . ASN A 1 192 ? -23.169 -9.286 12.863 1.00 85.38 192 ASN A N 1
ATOM 1526 C CA . ASN A 1 192 ? -23.152 -9.635 14.280 1.00 85.38 192 ASN A CA 1
ATOM 1527 C C . ASN A 1 192 ? -23.795 -8.552 15.168 1.00 85.38 192 ASN A C 1
ATOM 1529 O O . ASN A 1 192 ? -23.830 -8.708 16.388 1.00 85.38 192 ASN A O 1
ATOM 1533 N N . ASP A 1 193 ? -24.278 -7.445 14.592 1.00 87.19 193 ASP A N 1
ATOM 1534 C CA . ASP A 1 193 ? -25.080 -6.449 15.307 1.00 87.19 193 ASP A CA 1
ATOM 1535 C C . ASP A 1 193 ? -26.569 -6.715 15.017 1.00 87.19 193 ASP A C 1
ATOM 1537 O O . ASP A 1 193 ? -26.958 -6.703 13.851 1.00 87.19 193 ASP A O 1
ATOM 1541 N N . PRO A 1 194 ? -27.434 -6.921 16.030 1.00 88.31 194 PRO A N 1
ATOM 1542 C CA . PRO A 1 194 ? -28.860 -7.191 15.808 1.00 88.31 194 PRO A CA 1
ATOM 1543 C C . PRO A 1 194 ? -29.596 -6.107 15.006 1.00 88.31 194 PRO A C 1
ATOM 1545 O O . PRO A 1 194 ? -30.643 -6.370 14.418 1.00 88.31 194 PRO A O 1
ATOM 1548 N N . GLN A 1 195 ? -29.075 -4.879 15.006 1.00 90.38 195 GLN A N 1
ATOM 1549 C CA . GLN A 1 195 ? -29.616 -3.733 14.279 1.00 90.38 195 GLN A CA 1
ATOM 1550 C C . GLN A 1 195 ? -28.874 -3.485 12.956 1.00 90.38 195 GLN A C 1
ATOM 1552 O O . GLN A 1 195 ? -29.127 -2.467 12.319 1.00 90.38 195 GLN A O 1
ATOM 1557 N N . HIS A 1 196 ? -27.963 -4.381 12.556 1.00 86.12 196 HIS A N 1
ATOM 1558 C CA . HIS A 1 196 ? -27.138 -4.282 11.350 1.00 86.12 196 HIS A CA 1
ATOM 1559 C C . HIS A 1 196 ? -26.421 -2.933 11.222 1.00 86.12 196 HIS A C 1
ATOM 1561 O O . HIS A 1 196 ? -26.289 -2.379 10.134 1.00 86.12 196 HIS A O 1
ATOM 1567 N N . LYS A 1 197 ? -25.959 -2.368 12.347 1.00 91.25 197 LYS A N 1
ATOM 1568 C CA . LYS A 1 197 ? -25.245 -1.086 12.323 1.00 91.25 197 LYS A CA 1
ATOM 1569 C C . LYS A 1 197 ? -24.019 -1.164 11.410 1.00 91.25 197 LYS A C 1
ATOM 1571 O O . LYS A 1 197 ? -23.324 -2.185 11.426 1.00 91.25 197 LYS A O 1
ATOM 1576 N N . PRO A 1 198 ? -23.702 -0.089 10.669 1.00 94.19 198 PRO A N 1
ATOM 1577 C CA . PRO A 1 198 ? -22.549 -0.084 9.786 1.00 94.19 198 PRO A CA 1
ATOM 1578 C C . PRO A 1 198 ? -21.259 -0.261 10.591 1.00 94.19 198 PRO A C 1
ATOM 1580 O O . PRO A 1 198 ? -21.015 0.432 11.582 1.00 94.19 198 PRO A O 1
ATOM 1583 N N . MET A 1 199 ? -20.413 -1.183 10.143 1.00 95.75 199 MET A N 1
ATOM 1584 C CA . MET A 1 199 ? -19.035 -1.332 10.593 1.00 95.75 199 MET A CA 1
ATOM 1585 C C . MET A 1 199 ? -18.070 -0.806 9.533 1.00 95.75 199 MET A C 1
ATOM 1587 O O . MET A 1 199 ? -18.312 -0.918 8.331 1.00 95.75 199 MET A O 1
ATOM 1591 N N . ALA A 1 200 ? -16.954 -0.234 9.982 1.00 98.12 200 ALA A N 1
ATOM 1592 C CA . ALA A 1 200 ? -15.895 0.199 9.084 1.00 98.12 200 ALA A CA 1
ATOM 1593 C C . ALA A 1 200 ? -15.130 -1.027 8.574 1.00 98.12 200 ALA A C 1
ATOM 1595 O O . ALA A 1 200 ? -14.632 -1.828 9.367 1.00 98.12 200 ALA A O 1
ATOM 1596 N N . MET A 1 201 ? -15.004 -1.147 7.257 1.00 98.31 201 MET A N 1
ATOM 1597 C CA . MET A 1 201 ? -14.214 -2.183 6.607 1.00 98.31 201 MET A CA 1
ATOM 1598 C C . MET A 1 201 ? -12.862 -1.632 6.177 1.00 98.31 201 MET A C 1
ATOM 1600 O O . MET A 1 201 ? -12.734 -0.483 5.741 1.00 98.31 201 MET A O 1
ATOM 1604 N N . THR A 1 202 ? -11.835 -2.469 6.296 1.00 98.69 202 THR A N 1
ATOM 1605 C CA . THR A 1 202 ? -10.456 -2.107 5.962 1.00 98.69 202 THR A CA 1
ATOM 1606 C C . THR A 1 202 ? -9.801 -3.160 5.082 1.00 98.69 202 THR A C 1
ATOM 1608 O O . THR A 1 202 ? -10.205 -4.320 5.090 1.00 98.69 202 THR A O 1
ATOM 1611 N N . TYR A 1 203 ? -8.775 -2.752 4.344 1.00 98.81 203 TYR A N 1
ATOM 1612 C CA . TYR A 1 203 ? -7.837 -3.630 3.659 1.00 98.81 203 TYR A CA 1
ATOM 1613 C C . TYR A 1 203 ? -6.444 -3.468 4.267 1.00 98.81 203 TYR A C 1
ATOM 1615 O O . TYR A 1 203 ? -5.963 -2.344 4.461 1.00 98.81 203 TYR A O 1
ATOM 1623 N N . GLN A 1 204 ? -5.800 -4.587 4.599 1.00 98.50 204 GLN A N 1
ATOM 1624 C CA . GLN A 1 204 ? -4.506 -4.582 5.275 1.00 98.50 204 GLN A CA 1
ATOM 1625 C C . GLN A 1 204 ? -3.789 -5.921 5.200 1.00 98.50 204 GLN A C 1
ATOM 1627 O O . GLN A 1 204 ? -4.420 -6.968 5.262 1.00 98.50 204 GLN A O 1
ATOM 1632 N N . ASN A 1 205 ? -2.457 -5.875 5.201 1.00 98.50 205 ASN A N 1
ATOM 1633 C CA . ASN A 1 205 ? -1.622 -7.034 5.501 1.00 98.50 205 ASN A CA 1
ATOM 1634 C C . ASN A 1 205 ? -1.193 -6.980 6.966 1.00 98.50 205 ASN A C 1
ATOM 1636 O O . ASN A 1 205 ? -0.429 -6.095 7.357 1.00 98.50 205 ASN A O 1
ATOM 1640 N N . VAL A 1 206 ? -1.732 -7.872 7.797 1.00 98.25 206 VAL A N 1
ATOM 1641 C CA . VAL A 1 206 ? -1.626 -7.804 9.261 1.00 98.25 206 VAL A CA 1
ATOM 1642 C C . VAL A 1 206 ? -1.056 -9.100 9.829 1.00 98.25 206 VAL A C 1
ATOM 1644 O O . VAL A 1 206 ? -1.532 -10.191 9.536 1.00 98.25 206 VAL A O 1
ATOM 1647 N N . TRP A 1 207 ? -0.040 -8.982 10.689 1.00 98.19 207 TRP A N 1
ATOM 1648 C CA . TRP A 1 207 ? 0.543 -10.148 11.358 1.00 98.19 207 TRP A CA 1
ATOM 1649 C C . TRP A 1 207 ? -0.461 -10.809 12.308 1.00 98.19 207 TRP A C 1
ATOM 1651 O O . TRP A 1 207 ? -0.738 -12.000 12.221 1.00 98.19 207 TRP A O 1
ATOM 1661 N N . GLY A 1 208 ? -1.044 -10.025 13.210 1.00 97.38 208 GLY A N 1
ATOM 1662 C CA . GLY A 1 208 ? -2.023 -10.524 14.161 1.00 97.38 208 GLY A CA 1
ATOM 1663 C C . GLY A 1 208 ? -2.403 -9.490 15.208 1.00 97.38 208 GLY A C 1
ATOM 1664 O O . GLY A 1 208 ? -1.776 -8.432 15.332 1.00 97.38 208 GLY A O 1
ATOM 1665 N N . LEU A 1 209 ? -3.429 -9.818 15.980 1.00 97.75 209 LEU A N 1
ATOM 1666 C CA . LEU A 1 209 ? -3.916 -9.001 17.083 1.00 97.75 209 LEU A CA 1
ATOM 1667 C C . LEU A 1 209 ? -3.295 -9.462 18.400 1.00 97.75 209 LEU A C 1
ATOM 1669 O O . LEU A 1 209 ? -2.964 -10.634 18.574 1.00 97.75 209 LEU A O 1
ATOM 1673 N N . SER A 1 210 ? -3.116 -8.534 19.337 1.00 96.62 210 SER A N 1
ATOM 1674 C CA . SER A 1 210 ? -2.591 -8.841 20.669 1.00 96.62 210 SER A CA 1
ATOM 1675 C C . SER A 1 210 ? -3.672 -8.681 21.732 1.00 96.62 210 SER A C 1
ATOM 1677 O O . SER A 1 210 ? -4.403 -7.688 21.676 1.00 96.62 210 SER A O 1
ATOM 1679 N N . PRO A 1 211 ? -3.727 -9.561 22.744 1.00 95.81 211 PRO A N 1
ATOM 1680 C CA . PRO A 1 211 ? -4.496 -9.299 23.948 1.00 95.81 211 PRO A CA 1
ATOM 1681 C C . PRO A 1 211 ? -3.838 -8.187 24.777 1.00 95.81 211 PRO A C 1
ATOM 1683 O O . PRO A 1 211 ? -2.674 -7.841 24.553 1.00 95.81 211 PRO A O 1
ATOM 1686 N N . LYS A 1 212 ? -4.553 -7.669 25.784 1.00 90.31 212 LYS A N 1
ATOM 1687 C CA . LYS A 1 212 ? -4.031 -6.647 26.720 1.00 90.31 212 LYS A CA 1
ATOM 1688 C C . LYS A 1 212 ? -2.738 -7.038 27.439 1.00 90.31 212 LYS A C 1
ATOM 1690 O O . LYS A 1 212 ? -1.936 -6.169 27.748 1.00 90.31 212 LYS A O 1
ATOM 1695 N N . SER A 1 213 ? -2.525 -8.328 27.699 1.00 91.50 213 SER A N 1
ATOM 1696 C CA . SER A 1 213 ? -1.291 -8.817 28.330 1.00 91.50 213 SER A CA 1
ATOM 1697 C C . SER A 1 213 ? -0.074 -8.752 27.404 1.00 91.50 213 SER A C 1
ATOM 1699 O O . SER A 1 213 ? 1.052 -8.855 27.872 1.00 91.50 213 SER A O 1
ATOM 1701 N N . HIS A 1 214 ? -0.284 -8.628 26.088 1.00 91.00 214 HIS A N 1
ATOM 1702 C CA . HIS A 1 214 ? 0.737 -8.686 25.038 1.00 91.00 214 HIS A CA 1
ATOM 1703 C C . HIS A 1 214 ? 1.572 -9.980 24.969 1.00 91.00 214 HIS A C 1
ATOM 1705 O O . HIS A 1 214 ? 2.440 -10.072 24.098 1.00 91.00 214 HIS A O 1
ATOM 1711 N N . LEU A 1 215 ? 1.270 -10.991 25.793 1.00 93.12 215 LEU A N 1
ATOM 1712 C CA . LEU A 1 215 ? 2.020 -12.253 25.896 1.00 93.12 215 LEU A CA 1
ATOM 1713 C C . LEU A 1 215 ? 1.785 -13.227 24.730 1.00 93.12 215 LEU A C 1
ATOM 1715 O O . LEU A 1 215 ? 2.546 -14.172 24.560 1.00 93.12 215 LEU A O 1
ATOM 1719 N N . ALA A 1 216 ? 0.745 -13.007 23.926 1.00 94.88 216 ALA A N 1
ATOM 1720 C CA . ALA A 1 216 ? 0.389 -13.860 22.793 1.00 94.88 216 ALA A CA 1
ATOM 1721 C C . ALA A 1 216 ? -0.050 -13.027 21.581 1.00 94.88 216 ALA A C 1
ATOM 1723 O O . ALA A 1 216 ? -0.193 -11.799 21.663 1.00 94.88 216 ALA A O 1
ATOM 1724 N N . ARG A 1 217 ? -0.264 -13.684 20.440 1.00 96.38 217 ARG A N 1
ATOM 1725 C CA . ARG A 1 217 ? -0.886 -13.091 19.251 1.00 96.38 217 ARG A CA 1
ATOM 1726 C C . ARG A 1 217 ? -1.940 -14.041 18.696 1.00 96.38 217 ARG A C 1
ATOM 1728 O O . ARG A 1 217 ? -1.659 -15.224 18.548 1.00 96.38 217 ARG A O 1
ATOM 1735 N N . SER A 1 218 ? -3.105 -13.500 18.352 1.00 97.31 218 SER A N 1
ATOM 1736 C CA . SER A 1 218 ? -4.031 -14.156 17.429 1.00 97.31 218 SER A CA 1
ATOM 1737 C C . SER A 1 218 ? -3.545 -13.845 16.016 1.00 97.31 218 SER A C 1
ATOM 1739 O O . SER A 1 218 ? -3.614 -12.694 15.574 1.00 97.31 218 SER A O 1
ATOM 1741 N N . VAL A 1 219 ? -2.906 -14.829 15.383 1.00 97.69 219 VAL A N 1
ATOM 1742 C CA . VAL A 1 219 ? -2.223 -14.658 14.095 1.00 97.69 219 VAL A CA 1
ATOM 1743 C C . VAL A 1 219 ? -3.251 -14.682 12.970 1.00 97.69 219 VAL A C 1
ATOM 1745 O O . VAL A 1 219 ? -4.046 -15.610 12.877 1.00 97.69 219 VAL A O 1
ATOM 1748 N N . ILE A 1 220 ? -3.195 -13.658 12.122 1.00 98.19 220 ILE A N 1
ATOM 1749 C CA . ILE A 1 220 ? -3.886 -13.616 10.828 1.00 98.19 220 ILE A CA 1
ATOM 1750 C C . ILE A 1 220 ? -2.834 -13.936 9.764 1.00 98.19 220 ILE A C 1
ATOM 1752 O O . ILE A 1 220 ? -2.917 -14.954 9.094 1.00 98.19 220 ILE A O 1
ATOM 1756 N N . GLY A 1 221 ? -1.759 -13.142 9.721 1.00 98.25 221 GLY A N 1
ATOM 1757 C CA . GLY A 1 221 ? -0.532 -13.483 9.006 1.00 98.25 221 GLY A CA 1
ATOM 1758 C C . GLY A 1 221 ? -0.610 -13.297 7.496 1.00 98.25 221 GLY A C 1
ATOM 1759 O O . GLY A 1 221 ? 0.192 -13.899 6.787 1.00 98.25 221 GLY A O 1
ATOM 1760 N N . GLU A 1 222 ? -1.533 -12.472 7.003 1.00 98.50 222 GLU A N 1
ATOM 1761 C CA . GLU A 1 222 ? -1.773 -12.280 5.573 1.00 98.50 222 GLU A CA 1
ATOM 1762 C C . GLU A 1 222 ? -2.519 -10.973 5.256 1.00 98.50 222 GLU A C 1
ATOM 1764 O O . GLU A 1 222 ? -2.970 -10.233 6.141 1.00 98.50 222 GLU A O 1
ATOM 1769 N N . SER A 1 223 ? -2.622 -10.685 3.958 1.00 98.31 223 SER A N 1
ATOM 1770 C CA . SER A 1 223 ? -3.450 -9.617 3.402 1.00 98.31 223 SER A CA 1
ATOM 1771 C C . SER A 1 223 ? -4.933 -9.985 3.404 1.00 98.31 223 SER A C 1
ATOM 1773 O O . SER A 1 223 ? -5.322 -11.004 2.836 1.00 98.31 223 SER A O 1
ATOM 1775 N N . VAL A 1 224 ? -5.768 -9.155 4.029 1.00 98.56 224 VAL A N 1
ATOM 1776 C CA . VAL A 1 224 ? -7.184 -9.442 4.291 1.00 98.56 224 VAL A CA 1
ATOM 1777 C C . VAL A 1 224 ? -8.063 -8.203 4.159 1.00 98.56 224 VAL A C 1
ATOM 1779 O O . VAL A 1 224 ? -7.621 -7.066 4.354 1.00 98.56 224 VAL A O 1
ATOM 1782 N N . LEU A 1 225 ? -9.349 -8.445 3.898 1.00 98.31 225 LEU A N 1
ATOM 1783 C CA . LEU A 1 225 ? -10.406 -7.503 4.253 1.00 98.31 225 LEU A CA 1
ATOM 1784 C C . LEU A 1 225 ? -10.758 -7.741 5.719 1.00 98.31 225 LEU A C 1
ATOM 1786 O O . LEU A 1 225 ? -11.027 -8.875 6.111 1.00 98.31 225 LEU A O 1
ATOM 1790 N N . PHE A 1 226 ? -10.734 -6.693 6.535 1.00 97.69 226 PHE A N 1
ATOM 1791 C CA . PHE A 1 226 ? -10.852 -6.836 7.980 1.00 97.69 226 PHE A CA 1
ATOM 1792 C C . PHE A 1 226 ? -11.769 -5.770 8.580 1.00 97.69 226 PHE A C 1
ATOM 1794 O O . PHE A 1 226 ? -11.576 -4.578 8.302 1.00 97.69 226 PHE A O 1
ATOM 1801 N N . PRO A 1 227 ? -12.750 -6.158 9.410 1.00 97.19 227 PRO A N 1
ATOM 1802 C CA . PRO A 1 227 ? -13.622 -5.200 10.066 1.00 97.19 227 PRO A CA 1
ATOM 1803 C C . PRO A 1 227 ? -12.874 -4.487 11.198 1.00 97.19 227 PRO A C 1
ATOM 1805 O O . PRO A 1 227 ? -12.187 -5.105 12.011 1.00 97.19 227 PRO A O 1
ATOM 1808 N N . LEU A 1 228 ? -13.020 -3.167 11.283 1.00 97.88 228 LEU A N 1
ATOM 1809 C CA . LEU A 1 228 ? -12.474 -2.367 12.375 1.00 97.88 228 LEU A CA 1
ATOM 1810 C C . LEU A 1 228 ? -13.497 -2.293 13.514 1.00 97.88 228 LEU A C 1
ATOM 1812 O O . LEU A 1 228 ? -14.271 -1.342 13.625 1.00 97.88 228 LEU A O 1
ATOM 1816 N N . LEU A 1 229 ? -13.502 -3.319 14.363 1.00 95.94 229 LEU A N 1
ATOM 1817 C CA . LEU A 1 229 ? -14.452 -3.441 15.469 1.00 95.94 229 LEU A CA 1
ATOM 1818 C C . LEU A 1 229 ? -13.886 -2.886 16.775 1.00 95.94 229 LEU A C 1
ATOM 1820 O O . LEU A 1 229 ? -12.676 -2.881 17.002 1.00 95.94 229 LEU A O 1
ATOM 1824 N N . LYS A 1 230 ? -14.770 -2.455 17.681 1.00 95.38 230 LYS A N 1
ATOM 1825 C CA . LYS A 1 230 ? -14.393 -2.086 19.057 1.00 95.38 230 LYS A CA 1
ATOM 1826 C C . LYS A 1 230 ? -13.908 -3.304 19.856 1.00 95.38 230 LYS A C 1
ATOM 1828 O O . LYS A 1 230 ? -12.989 -3.176 20.661 1.00 95.38 230 LYS A O 1
ATOM 1833 N N . THR A 1 231 ? -14.538 -4.450 19.629 1.00 94.06 231 THR A N 1
ATOM 1834 C CA . THR A 1 231 ? -14.275 -5.750 20.259 1.00 94.06 231 THR A CA 1
ATOM 1835 C C . THR A 1 231 ? -14.492 -6.836 19.212 1.00 94.06 231 THR A C 1
ATOM 1837 O O . THR A 1 231 ? -15.426 -6.717 18.419 1.00 94.06 231 THR A O 1
ATOM 1840 N N . TYR A 1 232 ? -13.649 -7.868 19.204 1.00 93.38 232 TYR A N 1
ATOM 1841 C CA . TYR A 1 232 ? -13.773 -8.996 18.279 1.00 93.38 232 TYR A CA 1
ATOM 1842 C C . TYR A 1 232 ? -14.486 -10.159 18.978 1.00 93.38 232 TYR A C 1
ATOM 1844 O O . TYR A 1 232 ? -14.050 -10.538 20.067 1.00 93.38 232 TYR A O 1
ATOM 1852 N N . PRO A 1 233 ? -15.573 -10.704 18.406 1.00 90.25 233 PRO A N 1
ATOM 1853 C CA . PRO A 1 233 ? -16.362 -11.756 19.048 1.00 90.25 233 PRO A CA 1
ATOM 1854 C C . PRO A 1 233 ? -15.585 -13.065 19.243 1.00 90.25 233 PRO A C 1
ATOM 1856 O O . PRO A 1 233 ? -15.900 -13.825 20.154 1.00 90.25 233 PRO A O 1
ATOM 1859 N N . GLU A 1 234 ? -14.564 -13.315 18.424 1.00 91.31 234 GLU A N 1
ATOM 1860 C CA . GLU A 1 234 ? -13.708 -14.499 18.506 1.00 91.31 234 GLU A CA 1
ATOM 1861 C C . GLU A 1 234 ? -12.845 -14.498 19.775 1.00 91.31 234 GLU A C 1
ATOM 1863 O O . GLU A 1 234 ? -12.579 -15.558 20.338 1.00 91.31 234 GLU A O 1
ATOM 1868 N N . ASP A 1 235 ? -12.418 -13.316 20.235 1.00 93.50 235 ASP A N 1
ATOM 1869 C CA . ASP A 1 235 ? -11.693 -13.133 21.493 1.00 93.50 235 ASP A CA 1
ATOM 1870 C C . ASP A 1 235 ? -11.800 -11.674 21.981 1.00 93.50 235 ASP A C 1
ATOM 1872 O O . ASP A 1 235 ? -11.136 -10.752 21.492 1.00 93.50 235 ASP A O 1
ATOM 1876 N N . ASN A 1 236 ? -12.611 -11.477 23.024 1.00 93.25 236 ASN A N 1
ATOM 1877 C CA . ASN A 1 236 ? -12.863 -10.172 23.639 1.00 93.25 236 ASN A CA 1
ATOM 1878 C C . ASN A 1 236 ? -11.643 -9.583 24.374 1.00 93.25 236 ASN A C 1
ATOM 1880 O O . ASN A 1 236 ? -11.667 -8.406 24.751 1.00 93.25 236 ASN A O 1
ATOM 1884 N N . ALA A 1 237 ? -10.584 -10.364 24.611 1.00 94.56 237 ALA A N 1
ATOM 1885 C CA . ALA A 1 237 ? -9.348 -9.871 25.211 1.00 94.56 237 ALA A CA 1
ATOM 1886 C C . ALA A 1 237 ? -8.457 -9.127 24.203 1.00 94.56 237 ALA A C 1
ATOM 1888 O O . ALA A 1 237 ? -7.563 -8.380 24.626 1.00 94.56 237 ALA A O 1
ATOM 1889 N N . LEU A 1 238 ? -8.690 -9.312 22.896 1.00 96.94 238 LEU A N 1
ATOM 1890 C CA . LEU A 1 238 ? -7.922 -8.680 21.826 1.00 96.94 238 LEU A CA 1
ATOM 1891 C C . LEU A 1 238 ? -8.110 -7.162 21.811 1.00 96.94 238 LEU A C 1
ATOM 1893 O O . LEU A 1 238 ? -9.213 -6.623 21.914 1.00 96.94 238 LEU A O 1
ATOM 1897 N N . ILE A 1 239 ? -7.000 -6.454 21.626 1.00 97.00 239 ILE A N 1
ATOM 1898 C CA . ILE A 1 239 ? -6.998 -5.007 21.449 1.00 97.00 239 ILE A CA 1
ATOM 1899 C C . ILE A 1 239 ? -7.471 -4.687 20.028 1.00 97.00 239 ILE A C 1
ATOM 1901 O O . ILE A 1 239 ? -6.837 -5.080 19.046 1.00 97.00 239 ILE A O 1
ATOM 1905 N N . SER A 1 240 ? -8.555 -3.915 19.920 1.00 97.69 240 SER A N 1
ATOM 1906 C CA . SER A 1 240 ? -8.973 -3.295 18.661 1.00 97.69 240 SER A CA 1
ATOM 1907 C C . SER A 1 240 ? -7.836 -2.488 18.038 1.00 97.69 240 SER A C 1
ATOM 1909 O O . SER A 1 240 ? -7.149 -1.739 18.733 1.00 97.69 240 SER A O 1
ATOM 1911 N N . LEU A 1 241 ? -7.683 -2.547 16.712 1.00 98.12 241 LEU A N 1
ATOM 1912 C CA . LEU A 1 241 ? -6.753 -1.661 16.007 1.00 98.12 241 LEU A CA 1
ATOM 1913 C C . LEU A 1 241 ? -7.102 -0.183 16.248 1.00 98.12 241 LEU A C 1
ATOM 1915 O O . LEU A 1 241 ? -6.200 0.628 16.426 1.00 98.12 241 LEU A O 1
ATOM 1919 N N . ALA A 1 242 ? -8.392 0.149 16.378 1.00 98.12 242 ALA A N 1
ATOM 1920 C CA . ALA A 1 242 ? -8.851 1.487 16.751 1.00 98.12 242 ALA A CA 1
ATOM 1921 C C . ALA A 1 242 ? -8.613 1.828 18.232 1.00 98.12 242 ALA A C 1
ATOM 1923 O O . ALA A 1 242 ? -8.788 2.974 18.638 1.00 98.12 242 ALA A O 1
ATOM 1924 N N . GLY A 1 243 ? -8.242 0.852 19.062 1.00 97.44 243 GLY A N 1
ATOM 1925 C CA . GLY A 1 243 ? -7.929 1.015 20.482 1.00 97.44 243 GLY A CA 1
ATOM 1926 C C . GLY A 1 243 ? -6.437 1.137 20.796 1.00 97.44 243 GLY A C 1
ATOM 1927 O O . GLY A 1 243 ? -6.085 1.200 21.970 1.00 97.44 243 GLY A O 1
ATOM 1928 N N . LYS A 1 244 ? -5.557 1.158 19.788 1.00 97.19 244 LYS A N 1
ATOM 1929 C CA . LYS A 1 244 ? -4.114 1.360 19.990 1.00 97.19 244 LYS A CA 1
ATOM 1930 C C . LYS A 1 244 ? -3.772 2.812 20.346 1.00 97.19 244 LYS A C 1
ATOM 1932 O O . LYS A 1 244 ? -4.631 3.687 20.322 1.00 97.19 244 LYS A O 1
ATOM 1937 N N . THR A 1 245 ? -2.507 3.074 20.674 1.00 96.38 245 THR A N 1
ATOM 1938 C CA . THR A 1 245 ? -2.020 4.395 21.104 1.00 96.38 245 THR A CA 1
ATOM 1939 C C . THR A 1 245 ? -2.377 5.506 20.121 1.00 96.38 245 THR A C 1
ATOM 1941 O O . THR A 1 245 ? -2.909 6.529 20.542 1.00 96.38 245 THR A O 1
ATOM 1944 N N . TYR A 1 246 ? -2.140 5.280 18.826 1.00 98.25 246 TYR A N 1
ATOM 1945 C CA . TYR A 1 246 ? -2.409 6.268 17.783 1.00 98.25 246 TYR A CA 1
ATOM 1946 C C . TYR A 1 246 ? -3.696 5.955 17.017 1.00 98.25 246 TYR A C 1
ATOM 1948 O O . TYR A 1 246 ? -4.112 4.796 16.927 1.00 98.25 246 TYR A O 1
ATOM 1956 N N . PHE A 1 247 ? -4.298 6.988 16.437 1.00 98.62 247 PHE A N 1
ATOM 1957 C CA . PHE A 1 247 ? -5.326 6.880 15.406 1.00 98.62 247 PHE A CA 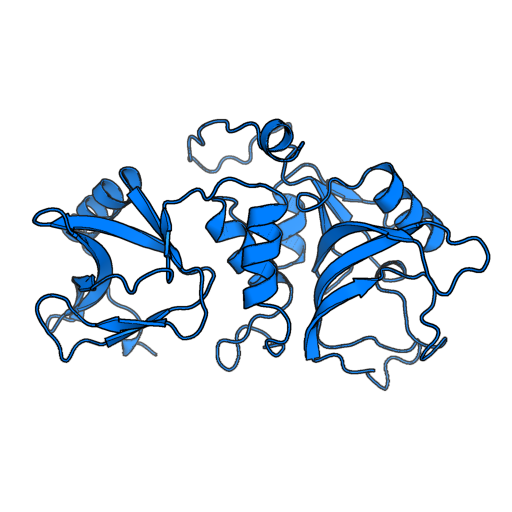1
ATOM 1958 C C . PHE A 1 247 ? -5.234 8.086 14.466 1.00 98.62 247 PHE A C 1
ATOM 1960 O O . PHE A 1 247 ? -5.989 9.048 14.571 1.00 98.62 247 PHE A O 1
ATOM 1967 N N . GLN A 1 248 ? -4.241 8.043 13.582 1.00 98.44 248 GLN A N 1
ATOM 1968 C CA . GLN A 1 248 ? -3.930 9.111 12.635 1.00 98.44 248 GLN A CA 1
ATOM 1969 C C . GLN A 1 248 ? -4.541 8.774 11.279 1.00 98.44 248 GLN A C 1
ATOM 1971 O O . GLN A 1 248 ? -4.198 7.748 10.691 1.00 98.44 248 GLN A O 1
ATOM 1976 N N . VAL A 1 249 ? -5.456 9.615 10.805 1.00 98.12 249 VAL A N 1
ATOM 1977 C CA . VAL A 1 249 ? -6.240 9.408 9.583 1.00 98.12 249 VAL A CA 1
ATOM 1978 C C . VAL A 1 249 ? -5.731 10.350 8.500 1.00 98.12 249 VAL A C 1
ATOM 1980 O O . VAL A 1 249 ? -5.647 11.553 8.722 1.00 98.12 249 VAL A O 1
ATOM 1983 N N . ALA A 1 250 ? -5.394 9.815 7.331 1.00 96.75 250 ALA A N 1
ATOM 1984 C CA . ALA A 1 250 ? -4.890 10.592 6.203 1.00 96.75 250 ALA A CA 1
ATOM 1985 C C . ALA A 1 250 ? -5.748 10.360 4.954 1.00 96.75 250 ALA A C 1
ATOM 1987 O O . ALA A 1 250 ? -6.013 9.213 4.582 1.00 96.75 250 ALA A O 1
ATOM 1988 N N . PHE A 1 251 ? -6.164 11.454 4.312 1.00 95.44 251 PHE A N 1
ATOM 1989 C CA . PHE A 1 251 ? -6.959 11.461 3.079 1.00 95.44 251 PHE A CA 1
ATOM 1990 C C . PHE A 1 251 ? -6.046 11.673 1.868 1.00 95.44 251 PHE A C 1
ATOM 1992 O O . PHE A 1 251 ? -5.588 12.782 1.610 1.00 95.44 251 PHE A O 1
ATOM 1999 N N . LEU A 1 252 ? -5.741 10.607 1.130 1.00 93.31 252 LEU A N 1
ATOM 2000 C CA . LEU A 1 252 ? -4.780 10.620 0.019 1.00 93.31 252 LEU A CA 1
ATOM 2001 C C . LEU A 1 252 ? -5.257 11.426 -1.196 1.00 93.31 252 LEU A C 1
ATOM 2003 O O . LEU A 1 252 ? -4.451 11.801 -2.047 1.00 93.31 252 LEU A O 1
ATOM 2007 N N . ASP A 1 253 ? -6.557 11.688 -1.280 1.00 91.00 253 ASP A N 1
ATOM 2008 C CA . ASP A 1 253 ? -7.190 12.543 -2.278 1.00 91.00 253 ASP A CA 1
ATOM 2009 C C . ASP A 1 253 ? -7.271 14.021 -1.855 1.00 91.00 253 ASP A C 1
ATOM 2011 O O . ASP A 1 253 ? -7.694 14.860 -2.652 1.00 91.00 253 ASP A O 1
ATOM 2015 N N . GLU A 1 254 ? -6.801 14.359 -0.650 1.00 87.62 254 GLU A N 1
ATOM 2016 C CA . GLU A 1 254 ? -6.703 15.728 -0.143 1.00 87.62 254 GLU A CA 1
ATOM 2017 C C . GLU A 1 254 ? -5.226 16.137 0.003 1.00 87.62 254 GLU A C 1
ATOM 2019 O O . GLU A 1 254 ? -4.579 15.851 1.019 1.00 87.62 254 GLU A O 1
ATOM 2024 N N . PRO A 1 255 ? -4.640 16.791 -1.020 1.00 68.31 255 PRO A N 1
ATOM 2025 C CA . PRO A 1 255 ? -3.242 17.196 -0.969 1.00 68.31 255 PRO A CA 1
ATOM 2026 C C . PRO A 1 255 ? -2.995 18.169 0.188 1.00 68.31 255 PRO A C 1
ATOM 2028 O O . PRO A 1 255 ? -3.870 18.951 0.561 1.00 68.31 255 PRO A O 1
ATOM 2031 N N . MET A 1 256 ? -1.774 18.150 0.730 1.00 66.50 256 MET A N 1
ATOM 2032 C CA . MET A 1 256 ? -1.372 19.103 1.763 1.00 66.50 256 MET A CA 1
ATOM 2033 C C . MET A 1 256 ? -1.606 20.542 1.290 1.00 66.50 256 MET A C 1
ATOM 2035 O O . MET A 1 256 ? -1.223 20.918 0.180 1.00 66.50 256 MET A O 1
ATOM 2039 N N . THR A 1 257 ? -2.193 21.362 2.160 1.00 56.16 257 THR A N 1
ATOM 2040 C CA . THR A 1 257 ? -2.393 22.802 1.930 1.00 56.16 257 THR A CA 1
ATOM 2041 C C . THR A 1 257 ? -1.071 23.561 1.780 1.00 56.16 257 THR A C 1
ATOM 2043 O O . THR A 1 257 ? -1.043 24.621 1.156 1.00 56.16 257 THR A O 1
ATOM 2046 N N . THR A 1 258 ? 0.033 22.981 2.260 1.00 47.44 258 THR A N 1
ATOM 2047 C CA . THR A 1 258 ? 1.402 23.459 2.052 1.00 47.44 258 THR A CA 1
ATOM 2048 C C . THR A 1 258 ? 2.194 22.385 1.301 1.00 47.44 258 THR A C 1
ATOM 2050 O O . THR A 1 258 ? 2.322 21.272 1.816 1.00 47.44 258 THR A O 1
ATOM 2053 N N . PRO A 1 259 ? 2.735 22.656 0.099 1.00 46.16 259 PRO A N 1
ATOM 2054 C CA . PRO A 1 259 ? 3.498 21.648 -0.621 1.00 46.16 259 PRO A CA 1
ATOM 2055 C C . PRO A 1 259 ? 4.762 21.290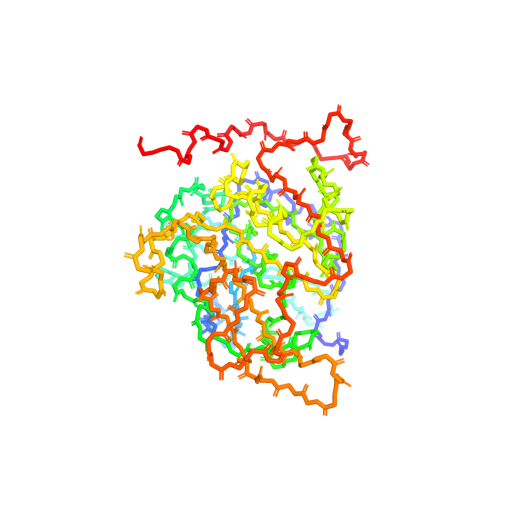 0.164 1.00 46.16 259 PRO A C 1
ATOM 2057 O O . PRO A 1 259 ? 5.570 22.164 0.479 1.00 46.16 259 PRO A O 1
ATOM 2060 N N . MET A 1 260 ? 4.974 19.999 0.434 1.00 44.91 260 MET A N 1
ATOM 2061 C CA . MET A 1 260 ? 6.328 19.517 0.698 1.00 44.91 260 MET A CA 1
ATOM 2062 C C . MET A 1 260 ? 7.166 19.826 -0.543 1.00 44.91 260 MET A C 1
ATOM 2064 O O . MET A 1 260 ? 6.777 19.472 -1.657 1.00 44.91 260 MET A O 1
ATOM 2068 N N . SER A 1 261 ? 8.302 20.498 -0.365 1.00 34.75 261 SER A N 1
ATOM 2069 C CA . SER A 1 261 ? 9.253 20.823 -1.429 1.00 34.75 261 SER A CA 1
ATOM 2070 C C . SER A 1 261 ? 9.983 19.569 -1.923 1.00 34.75 261 SER A C 1
ATOM 2072 O O . SER A 1 261 ? 11.194 19.426 -1.798 1.00 34.75 261 SER A O 1
ATOM 2074 N N . PHE A 1 262 ? 9.250 18.647 -2.534 1.00 39.78 262 PHE A N 1
ATOM 2075 C CA . PHE A 1 262 ? 9.821 17.709 -3.483 1.00 39.78 262 PHE A CA 1
ATOM 2076 C C . PHE A 1 262 ? 9.628 18.344 -4.854 1.00 39.78 262 PHE A C 1
ATOM 2078 O O . PHE A 1 262 ? 8.497 18.607 -5.248 1.00 39.78 262 PHE A O 1
ATOM 2085 N N . GLY A 1 263 ? 10.723 18.658 -5.550 1.00 31.95 263 GLY A N 1
ATOM 2086 C CA . GLY A 1 263 ? 10.740 19.321 -6.862 1.00 31.95 263 GLY A CA 1
ATOM 2087 C C . GLY 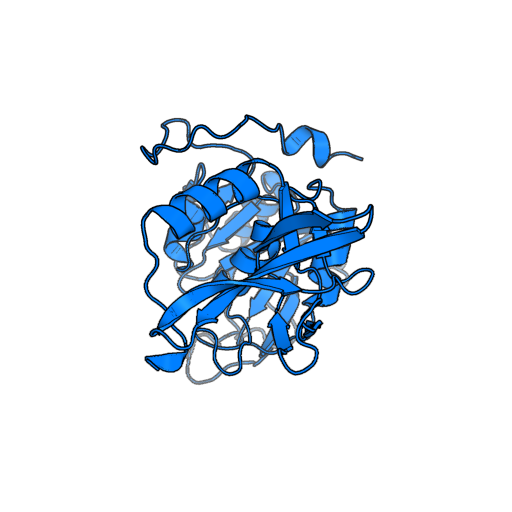A 1 263 ? 10.152 18.478 -8.000 1.00 31.95 263 GLY A C 1
ATOM 2088 O O . GLY A 1 263 ? 10.788 18.298 -9.032 1.00 31.95 263 GLY A O 1
ATOM 2089 N N . ILE A 1 264 ? 8.952 17.938 -7.811 1.00 37.09 264 ILE A N 1
ATOM 2090 C CA . ILE A 1 264 ? 8.190 17.160 -8.773 1.00 37.09 264 ILE A CA 1
ATOM 2091 C C . ILE A 1 264 ? 6.941 17.983 -9.083 1.00 37.09 264 ILE A C 1
ATOM 2093 O O . ILE A 1 264 ? 6.032 18.085 -8.261 1.00 37.09 264 ILE A O 1
ATOM 2097 N N . GLN A 1 265 ? 6.893 18.583 -10.274 1.00 32.06 265 GLN A N 1
ATOM 2098 C CA . GLN A 1 265 ? 5.635 19.072 -10.834 1.00 32.06 265 GLN A CA 1
ATOM 2099 C C . GLN A 1 265 ? 4.727 17.857 -11.061 1.00 32.06 265 GLN A C 1
ATOM 2101 O O . GLN A 1 265 ? 4.881 17.135 -12.044 1.00 32.06 265 GLN A O 1
ATOM 2106 N N . SER A 1 266 ? 3.806 17.592 -10.138 1.00 44.31 266 SER A N 1
ATOM 2107 C CA . SER A 1 266 ? 2.737 16.625 -10.359 1.00 44.31 266 SER A CA 1
ATOM 2108 C C . SER A 1 266 ? 1.635 17.279 -11.192 1.00 44.31 266 SER A C 1
ATOM 2110 O O . SER A 1 266 ? 1.177 18.388 -10.907 1.00 44.31 266 SER A O 1
ATOM 2112 N N . GLY A 1 267 ? 1.195 16.597 -12.251 1.00 45.84 267 GLY A N 1
ATOM 2113 C CA . GLY A 1 267 ? -0.076 16.931 -12.886 1.00 45.84 267 GLY A CA 1
ATOM 2114 C C . GLY A 1 267 ? -1.198 16.777 -11.857 1.00 45.84 267 GLY A C 1
ATOM 2115 O O . GLY A 1 267 ? -1.243 15.782 -11.134 1.00 45.84 267 GLY A O 1
ATOM 2116 N N . LYS A 1 268 ? -2.091 17.765 -11.753 1.00 49.84 268 LYS A N 1
ATOM 2117 C CA . LYS A 1 268 ? -3.253 17.681 -10.860 1.00 49.84 268 LYS A CA 1
ATOM 2118 C C . LYS A 1 268 ? -4.290 16.743 -11.483 1.00 49.84 268 LYS A C 1
ATOM 2120 O O . LYS A 1 268 ? -4.965 17.125 -12.433 1.00 49.84 268 LYS A O 1
ATOM 2125 N N . VAL A 1 269 ? -4.418 15.530 -10.952 1.00 53.09 269 VAL A N 1
ATOM 2126 C CA . VAL A 1 269 ? -5.538 14.625 -11.251 1.00 53.09 269 VAL A CA 1
ATOM 2127 C C . VAL A 1 269 ? -6.545 14.734 -10.110 1.00 53.09 269 VAL A C 1
ATOM 2129 O O . VAL A 1 269 ? -6.178 14.570 -8.949 1.00 53.09 269 VAL A O 1
ATOM 2132 N N . ASN A 1 270 ? -7.811 15.020 -10.424 1.00 63.69 270 ASN A N 1
ATOM 2133 C CA . ASN A 1 270 ? -8.883 15.005 -9.429 1.00 63.69 270 ASN A CA 1
ATOM 2134 C C . ASN A 1 270 ? -9.280 13.549 -9.140 1.00 63.69 270 ASN A C 1
ATOM 2136 O O . ASN A 1 270 ? -10.103 12.965 -9.842 1.00 63.69 270 ASN A O 1
ATOM 2140 N N . LEU A 1 271 ? -8.650 12.950 -8.127 1.00 68.44 271 LEU A N 1
ATOM 2141 C 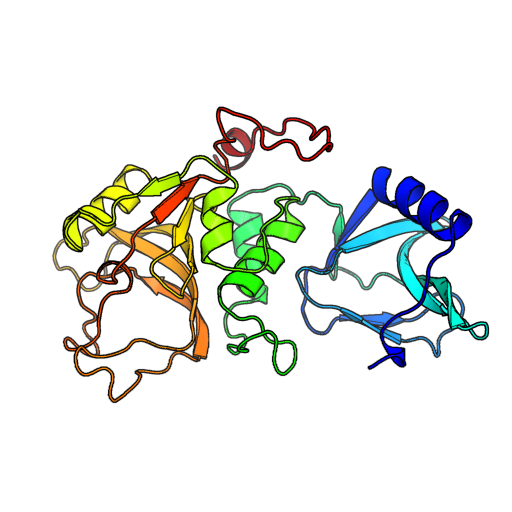CA . LEU A 1 271 ? -8.904 11.564 -7.723 1.00 68.44 271 LEU A CA 1
ATOM 2142 C C . LEU A 1 271 ? -10.354 11.362 -7.260 1.00 68.44 271 LEU A C 1
ATOM 2144 O O . LEU A 1 271 ? -10.950 10.329 -7.546 1.00 68.44 271 LEU A O 1
ATOM 2148 N N . ARG A 1 272 ? -10.951 12.368 -6.609 1.00 61.47 272 ARG A N 1
ATOM 2149 C CA . ARG A 1 272 ? -12.292 12.279 -6.019 1.00 61.47 272 ARG A CA 1
ATOM 2150 C C . ARG A 1 272 ? -13.383 12.073 -7.068 1.00 61.47 272 ARG A C 1
ATOM 2152 O O . ARG A 1 272 ? -14.265 11.243 -6.876 1.00 61.47 272 ARG A O 1
ATOM 2159 N N . SER A 1 273 ? -13.299 12.776 -8.200 1.00 62.75 273 SER A N 1
ATOM 2160 C CA . SER A 1 273 ? -14.275 12.636 -9.293 1.00 62.75 273 SER A CA 1
ATOM 2161 C C . SER A 1 273 ? -14.217 11.282 -10.003 1.00 62.75 273 SER A C 1
ATOM 2163 O O . SER A 1 273 ? -15.169 10.922 -10.679 1.00 62.75 273 SER A O 1
ATOM 2165 N N . LEU A 1 274 ? -13.113 10.539 -9.871 1.00 53.66 274 LEU A N 1
ATOM 2166 C CA . LEU A 1 274 ? -12.934 9.213 -10.480 1.00 53.66 274 LEU A CA 1
ATOM 2167 C C . LEU A 1 274 ? -13.422 8.070 -9.572 1.00 53.66 274 LEU A C 1
ATOM 2169 O O . LEU A 1 274 ? -13.511 6.926 -10.013 1.00 53.66 274 LEU A O 1
ATOM 2173 N N . MET A 1 275 ? -13.728 8.383 -8.310 1.00 57.88 275 MET A N 1
ATOM 2174 C CA . MET A 1 275 ? -14.131 7.422 -7.281 1.00 57.88 275 MET A CA 1
ATOM 2175 C C . MET A 1 275 ? -15.649 7.352 -7.069 1.00 57.88 275 MET A C 1
ATOM 2177 O O . MET A 1 275 ? -16.108 6.505 -6.303 1.00 57.88 275 MET A O 1
ATOM 2181 N N . MET A 1 276 ? -16.424 8.214 -7.736 1.00 44.81 276 MET A N 1
ATOM 2182 C CA . MET A 1 276 ? -17.885 8.121 -7.769 1.00 44.81 276 MET A CA 1
ATOM 2183 C C . MET A 1 276 ? -18.332 7.239 -8.948 1.00 44.81 276 MET A C 1
ATOM 2185 O O . MET A 1 276 ? -17.683 7.292 -9.995 1.00 44.81 276 MET A O 1
ATOM 2189 N N . PRO A 1 277 ? -19.365 6.395 -8.772 1.00 40.59 277 PRO A N 1
ATOM 2190 C CA . PRO A 1 277 ? -19.929 5.588 -9.854 1.00 40.59 277 PRO A CA 1
ATOM 2191 C C . PRO A 1 277 ? -20.514 6.434 -10.991 1.00 40.59 277 PRO A C 1
ATOM 2193 O O . PRO A 1 277 ? -20.976 7.566 -10.718 1.00 40.59 277 PRO A O 1
#

Foldseek 3Di:
DLQVDFAEDPVRVVVQVVQVVVWKKFFQAFQDWWAFPPHRVDIDGDHQLDMFGWDQDPNAIWTWDFHQDPVRHTDTTTTHDDPPGIDIPQDQDELVLLCSSLVNFFPFFADVVCVVPTHHWQRSLQSSCVNNVQHADRDQVCRQVQFDKDWPLVDALVVLFVCCQVPPDAQQKKKDFDRHIWGWHYWFQDPPDPVSDTWTKIWGADQFWAFPVNPDGPGPRGTDTDTQDCADPVDRRTHGSSRGNTTMMHGNQGGYPDDDPPVDPDDDDNSPVSHDD